Protein AF-A0A7S3W527-F1 (afdb_monomer_lite)

Structure (mmCIF, N/CA/C/O backbone):
data_AF-A0A7S3W527-F1
#
_entry.id   AF-A0A7S3W527-F1
#
loop_
_atom_site.group_PDB
_atom_site.id
_atom_site.type_symbol
_atom_site.label_atom_id
_atom_site.label_alt_id
_atom_site.label_comp_id
_atom_site.label_asym_id
_atom_site.label_entity_id
_atom_site.label_seq_id
_atom_site.pdbx_PDB_ins_code
_atom_site.Cartn_x
_atom_site.Cartn_y
_atom_site.Cartn_z
_atom_site.occupancy
_atom_site.B_iso_or_equiv
_atom_site.auth_seq_id
_atom_site.auth_comp_id
_atom_site.auth_asym_id
_atom_site.auth_atom_id
_atom_site.pdbx_PDB_model_num
ATOM 1 N N . ALA A 1 1 ? -11.869 -3.072 -4.789 1.00 83.44 1 ALA A N 1
ATOM 2 C CA . ALA A 1 1 ? -11.586 -4.024 -5.888 1.00 83.44 1 ALA A CA 1
ATOM 3 C C . ALA A 1 1 ? -12.491 -3.807 -7.104 1.00 83.44 1 ALA A C 1
ATOM 5 O O . ALA A 1 1 ? -11.987 -3.302 -8.095 1.00 83.44 1 ALA A O 1
ATOM 6 N N . ALA A 1 2 ? -13.798 -4.117 -7.040 1.00 87.94 2 ALA A N 1
ATOM 7 C CA . ALA A 1 2 ? -14.704 -3.976 -8.195 1.00 87.94 2 ALA A CA 1
ATOM 8 C C . ALA A 1 2 ? -14.716 -2.555 -8.786 1.00 87.94 2 ALA A C 1
ATOM 10 O O . ALA A 1 2 ? -14.456 -2.394 -9.969 1.00 87.94 2 ALA A O 1
ATOM 11 N N . LEU A 1 3 ? -14.876 -1.532 -7.936 1.00 89.94 3 LEU A N 1
ATOM 12 C CA . LEU A 1 3 ? -14.836 -0.121 -8.342 1.00 89.94 3 LEU A CA 1
ATOM 13 C C . LEU A 1 3 ? -13.604 0.235 -9.197 1.00 89.94 3 LEU A C 1
ATOM 15 O O . LEU A 1 3 ? -13.744 0.852 -10.247 1.00 89.94 3 LEU A O 1
ATOM 19 N N . VAL A 1 4 ? -12.410 -0.179 -8.757 1.00 87.81 4 VAL A N 1
ATOM 20 C CA . VAL A 1 4 ? -11.146 0.082 -9.463 1.00 87.81 4 VAL A CA 1
ATOM 21 C C . VAL A 1 4 ? -11.112 -0.677 -10.789 1.00 87.81 4 VAL A C 1
ATOM 23 O O . VAL A 1 4 ? -10.881 -0.090 -11.841 1.00 87.81 4 VAL A O 1
ATOM 26 N N . ARG A 1 5 ? -11.397 -1.981 -10.767 1.00 89.38 5 ARG A N 1
ATOM 27 C CA . ARG A 1 5 ? -11.356 -2.825 -11.968 1.00 89.38 5 ARG A CA 1
ATOM 28 C C . ARG A 1 5 ? -12.317 -2.339 -13.055 1.00 89.38 5 ARG A C 1
ATOM 30 O O . ARG A 1 5 ? -11.940 -2.292 -14.222 1.00 89.38 5 ARG A O 1
ATOM 37 N N . ASP A 1 6 ? -13.534 -1.971 -12.673 1.00 88.44 6 ASP A N 1
ATOM 38 C CA . ASP A 1 6 ? -14.611 -1.652 -13.610 1.00 88.44 6 ASP A CA 1
ATOM 39 C C . ASP A 1 6 ? -14.448 -0.252 -14.236 1.00 88.44 6 ASP A C 1
ATOM 41 O O . ASP A 1 6 ? -15.125 0.078 -15.209 1.00 88.44 6 ASP A O 1
ATOM 45 N N . ARG A 1 7 ? -13.538 0.576 -13.702 1.00 86.44 7 ARG A N 1
ATOM 46 C CA . ARG A 1 7 ? -13.303 1.960 -14.147 1.00 86.44 7 ARG A CA 1
ATOM 47 C C . ARG A 1 7 ? -11.878 2.227 -14.629 1.00 86.44 7 ARG A C 1
ATOM 49 O O . ARG A 1 7 ? -11.477 3.385 -14.722 1.00 86.44 7 ARG A O 1
ATOM 56 N N 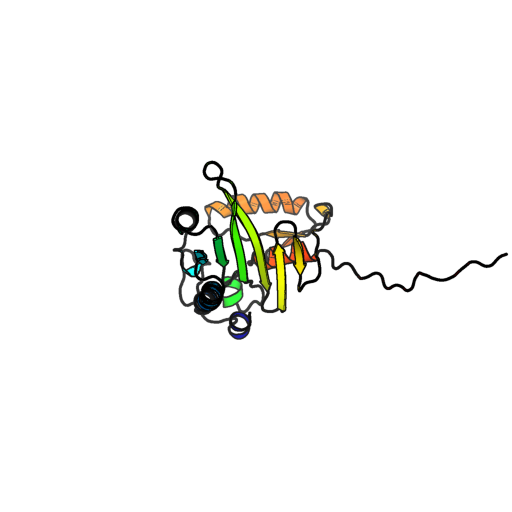. VAL A 1 8 ? -11.119 1.181 -14.945 1.00 83.25 8 VAL A N 1
ATOM 57 C CA . VAL A 1 8 ? -9.762 1.312 -15.491 1.00 83.25 8 VAL A CA 1
ATOM 58 C C . VAL A 1 8 ? -9.735 2.218 -16.726 1.00 83.25 8 VAL A C 1
ATOM 60 O O . VAL A 1 8 ? -10.638 2.167 -17.560 1.00 83.25 8 VAL A O 1
ATOM 63 N N . GLY A 1 9 ? -8.718 3.074 -16.835 1.00 73.94 9 GLY A N 1
ATOM 64 C CA . GLY A 1 9 ? -8.637 4.068 -17.906 1.00 73.94 9 GLY A CA 1
ATOM 65 C C . GLY A 1 9 ? -9.570 5.269 -17.730 1.00 73.94 9 GLY A C 1
ATOM 66 O O . GLY A 1 9 ? -9.697 6.073 -18.655 1.00 73.94 9 GLY A O 1
ATOM 67 N N . ALA A 1 10 ? -10.231 5.423 -16.573 1.00 77.69 10 ALA A N 1
ATOM 68 C CA . ALA A 1 10 ? -10.973 6.643 -16.279 1.00 77.69 10 ALA A CA 1
ATOM 69 C C . ALA A 1 10 ? -10.051 7.872 -16.347 1.00 77.69 10 ALA A C 1
ATOM 71 O O . ALA A 1 10 ? -8.877 7.834 -15.972 1.00 77.69 10 ALA A O 1
ATOM 72 N N . GLY A 1 11 ? -10.606 8.970 -16.862 1.00 70.62 11 GLY A N 1
ATOM 73 C CA . GLY A 1 11 ? -9.858 10.194 -17.114 1.00 70.62 11 GLY A CA 1
ATOM 74 C C . GLY A 1 11 ? -9.295 10.840 -15.847 1.00 70.62 11 GLY A C 1
ATOM 75 O O . GLY A 1 11 ? -9.836 10.705 -14.748 1.00 70.62 11 GLY A O 1
ATOM 76 N N . VAL A 1 12 ? -8.219 11.601 -16.040 1.00 72.50 12 VAL A N 1
ATOM 77 C CA . VAL A 1 12 ? -7.592 12.422 -15.000 1.00 72.50 12 VAL A CA 1
ATOM 78 C C . VAL A 1 12 ? -8.539 13.555 -14.615 1.00 72.50 12 VAL A C 1
ATOM 80 O O . VAL A 1 12 ? -8.961 14.329 -15.473 1.00 72.50 12 VAL A O 1
ATOM 83 N N . LEU A 1 13 ? -8.839 13.682 -13.323 1.00 67.00 13 LEU A N 1
ATOM 84 C CA . LEU A 1 13 ? -9.565 14.832 -12.786 1.00 67.00 13 LEU A CA 1
ATOM 85 C C . LEU A 1 13 ? -8.627 15.992 -12.459 1.00 67.00 13 LEU A C 1
ATOM 87 O O . LEU A 1 13 ? -8.971 17.152 -12.685 1.00 67.00 13 LEU A O 1
ATOM 91 N N . LYS A 1 14 ? -7.455 15.694 -11.888 1.00 63.84 14 LYS A N 1
ATOM 92 C CA . LYS A 1 14 ? -6.510 16.709 -11.419 1.00 63.84 14 LYS A CA 1
ATOM 93 C C . LYS A 1 14 ? -5.077 16.179 -11.426 1.00 63.84 14 LYS A C 1
ATOM 95 O O . LYS A 1 14 ? -4.845 14.977 -11.387 1.00 63.84 14 LYS A O 1
ATOM 100 N N . THR A 1 15 ? -4.117 17.094 -11.450 1.00 60.19 15 THR A N 1
ATOM 101 C CA . THR A 1 15 ? -2.704 16.814 -11.173 1.00 60.19 15 THR A CA 1
ATOM 102 C C . THR A 1 15 ? -2.368 17.405 -9.802 1.00 60.19 15 THR A C 1
ATOM 104 O O . THR A 1 15 ? -2.680 18.573 -9.556 1.00 60.19 15 THR A O 1
ATOM 107 N N . LYS A 1 16 ? -1.809 16.606 -8.891 1.00 58.97 16 LYS A N 1
ATOM 108 C CA . LYS A 1 16 ? -1.618 16.958 -7.474 1.00 58.97 16 LYS A CA 1
ATOM 109 C C . LYS A 1 16 ? -0.355 17.821 -7.250 1.00 58.97 16 LYS A C 1
ATOM 111 O O . LYS A 1 16 ? -0.513 18.972 -6.843 1.00 58.97 16 LYS A O 1
ATOM 116 N N . ALA A 1 17 ? 0.861 17.349 -7.579 1.00 56.44 17 ALA A N 1
ATOM 117 C CA . ALA A 1 17 ? 2.112 18.135 -7.434 1.00 56.44 17 ALA A CA 1
ATOM 118 C C . ALA A 1 17 ? 3.126 18.084 -8.599 1.00 56.44 17 ALA A C 1
ATOM 120 O O . ALA A 1 17 ? 3.863 19.049 -8.812 1.00 56.44 17 ALA A O 1
ATOM 121 N N . THR A 1 18 ? 3.205 16.991 -9.359 1.00 53.59 18 THR A N 1
ATOM 122 C CA . THR A 1 18 ? 4.136 16.846 -10.500 1.00 53.59 18 THR A CA 1
ATOM 123 C C . THR A 1 18 ? 3.399 16.297 -11.719 1.00 53.59 18 THR A C 1
ATOM 125 O O . THR A 1 18 ? 2.293 15.789 -11.586 1.00 53.59 18 THR A O 1
ATOM 128 N N . ARG A 1 19 ? 3.997 16.343 -12.921 1.00 51.59 19 ARG A N 1
ATOM 129 C CA . ARG A 1 19 ? 3.369 15.786 -14.140 1.00 51.59 19 ARG A CA 1
ATOM 130 C C . ARG A 1 19 ? 2.941 14.310 -14.020 1.00 51.59 19 ARG A C 1
ATOM 132 O O . ARG A 1 19 ? 2.078 13.907 -14.789 1.00 51.59 19 ARG A O 1
ATOM 139 N N . GLY A 1 20 ? 3.545 13.527 -13.119 1.00 53.59 20 GLY A N 1
ATOM 140 C CA . GLY A 1 20 ? 3.212 12.111 -12.896 1.00 53.59 20 GLY A CA 1
ATOM 141 C C . GLY A 1 20 ? 2.231 11.853 -11.747 1.00 53.59 20 GLY A C 1
ATOM 142 O O . GLY A 1 20 ? 1.816 10.717 -11.553 1.00 53.59 20 GLY A O 1
ATOM 143 N N . ASP A 1 21 ? 1.863 12.890 -10.997 1.00 62.62 21 ASP A N 1
ATOM 144 C CA . ASP A 1 21 ? 0.997 12.801 -9.822 1.00 62.62 21 ASP A CA 1
ATOM 145 C C . ASP A 1 21 ? -0.454 13.056 -10.250 1.00 62.62 21 ASP A C 1
ATOM 147 O O . ASP A 1 21 ? -0.972 14.179 -10.192 1.00 62.62 21 ASP A O 1
ATOM 151 N N . LEU A 1 22 ? -1.039 12.024 -10.856 1.00 65.69 22 LEU A N 1
ATOM 152 C CA . LEU A 1 22 ? -2.387 12.039 -11.411 1.00 65.69 22 LEU A CA 1
ATOM 153 C C . LEU A 1 22 ? -3.390 11.676 -10.325 1.00 65.69 22 LEU A C 1
ATOM 155 O O . LEU A 1 22 ? -3.133 10.799 -9.516 1.00 65.69 22 LEU A O 1
ATOM 159 N N . LEU A 1 23 ? -4.549 12.321 -10.363 1.00 71.75 23 LEU A N 1
ATOM 160 C CA . LEU A 1 23 ? -5.691 11.992 -9.527 1.00 71.75 23 LEU A CA 1
ATOM 161 C C . LEU A 1 23 ? -6.904 11.742 -10.417 1.00 71.75 23 LEU A C 1
ATOM 163 O O . LEU A 1 23 ? -7.227 12.569 -11.282 1.00 71.75 23 LEU A O 1
ATOM 167 N N . THR A 1 24 ? -7.601 10.635 -10.195 1.00 78.12 24 THR A N 1
ATOM 168 C CA . THR A 1 24 ? -8.876 10.327 -10.845 1.00 78.12 24 THR A CA 1
ATOM 169 C C . THR A 1 24 ? -10.032 10.422 -9.848 1.00 78.12 24 THR A C 1
ATOM 171 O O . THR A 1 24 ? -9.842 10.559 -8.644 1.00 78.12 24 THR A O 1
ATOM 174 N N . ALA A 1 25 ? -11.269 10.357 -10.351 1.00 84.06 25 ALA A N 1
ATOM 175 C CA . ALA A 1 25 ? -12.451 10.234 -9.487 1.00 84.06 25 ALA A CA 1
ATOM 176 C C . ALA A 1 25 ? -12.398 8.954 -8.640 1.00 84.06 25 ALA A C 1
ATOM 178 O O . ALA A 1 25 ? -12.959 8.895 -7.551 1.00 84.06 25 ALA A O 1
ATOM 179 N N . VAL A 1 26 ? -11.727 7.928 -9.170 1.00 88.38 26 VAL A N 1
ATOM 180 C CA . VAL A 1 26 ? -11.719 6.581 -8.615 1.00 88.38 26 VAL A CA 1
ATOM 181 C C . VAL A 1 26 ? -10.891 6.517 -7.339 1.00 88.38 26 VAL A C 1
ATOM 183 O O . VAL A 1 26 ? -11.307 5.811 -6.430 1.00 88.38 26 VAL A O 1
ATOM 186 N N . ASP A 1 27 ? -9.798 7.277 -7.226 1.00 89.50 27 ASP A N 1
ATOM 187 C CA . ASP A 1 27 ? -8.992 7.344 -6.001 1.00 89.50 27 ASP A CA 1
ATOM 188 C C . ASP A 1 27 ? -9.852 7.850 -4.822 1.00 89.50 27 ASP A C 1
ATOM 190 O O . ASP A 1 27 ? -9.939 7.204 -3.775 1.00 89.50 27 ASP A O 1
ATOM 194 N N . GLY A 1 28 ? -10.581 8.956 -5.029 1.00 90.50 28 GLY A N 1
ATOM 195 C CA . GLY A 1 28 ? -11.474 9.539 -4.022 1.00 90.50 28 GLY A CA 1
ATOM 196 C C . GLY A 1 28 ? -12.646 8.623 -3.660 1.00 90.50 28 GLY A C 1
ATOM 197 O O . GLY A 1 28 ? -12.873 8.346 -2.484 1.00 90.50 28 GLY A O 1
ATOM 198 N N . GLU A 1 29 ? -13.352 8.086 -4.660 1.00 92.75 29 GLU A N 1
ATOM 199 C CA . GLU A 1 29 ? -14.468 7.155 -4.436 1.00 92.75 29 GLU A CA 1
ATOM 200 C C . GLU A 1 29 ? -14.009 5.869 -3.723 1.00 92.75 29 GLU A C 1
ATOM 202 O O . GLU A 1 29 ? -14.705 5.347 -2.848 1.00 92.75 29 GLU A O 1
ATOM 207 N N . ALA A 1 30 ? -12.827 5.346 -4.064 1.00 94.25 30 ALA A N 1
ATOM 208 C CA . ALA A 1 30 ? -12.261 4.178 -3.401 1.00 94.25 30 ALA A CA 1
ATOM 209 C C . ALA A 1 30 ? -11.918 4.480 -1.937 1.00 94.25 30 ALA A C 1
ATOM 211 O O . ALA A 1 30 ? -12.242 3.665 -1.068 1.00 94.25 30 ALA A O 1
ATOM 212 N N . GLN A 1 31 ? -11.345 5.651 -1.643 1.00 96.44 31 GLN A N 1
ATOM 213 C CA . GLN A 1 31 ? -11.097 6.068 -0.267 1.00 96.44 31 GLN A CA 1
ATOM 214 C C . GLN A 1 31 ? -12.394 6.183 0.535 1.00 96.44 31 GLN A C 1
ATOM 216 O O . GLN A 1 31 ? -12.461 5.648 1.638 1.00 96.44 31 GLN A O 1
ATOM 221 N N . GLU A 1 32 ? -13.429 6.824 -0.014 1.00 95.94 32 GLU A N 1
ATOM 222 C CA . GLU A 1 32 ? -14.728 6.979 0.653 1.00 95.94 32 GLU A CA 1
ATOM 223 C C . GLU A 1 32 ? -15.347 5.624 1.016 1.00 95.94 32 GLU A C 1
ATOM 225 O O . GLU A 1 32 ? -15.827 5.436 2.135 1.00 95.94 32 GLU A O 1
ATOM 230 N N . VAL A 1 33 ? -15.291 4.648 0.102 1.00 96.50 33 VAL A N 1
ATOM 231 C CA . VAL A 1 33 ? -15.786 3.285 0.350 1.00 96.50 33 VAL A CA 1
ATOM 232 C C . VAL A 1 33 ? -15.007 2.605 1.480 1.00 96.50 33 VAL A C 1
ATOM 234 O O . VAL A 1 33 ? -15.614 1.985 2.359 1.00 96.50 33 VAL A O 1
ATOM 237 N N . ILE A 1 34 ? -13.675 2.710 1.474 1.00 97.06 34 ILE A N 1
ATOM 238 C CA . ILE A 1 34 ? -12.822 2.102 2.504 1.00 97.06 34 ILE A CA 1
ATOM 239 C C . ILE A 1 34 ? -13.062 2.782 3.857 1.00 97.06 34 ILE A C 1
ATOM 241 O O . ILE A 1 34 ? -13.276 2.102 4.862 1.00 97.06 34 ILE A 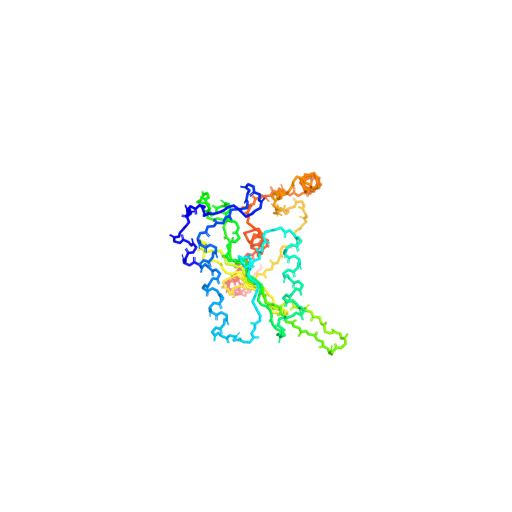O 1
ATOM 245 N N . GLU A 1 35 ? -13.080 4.112 3.890 1.00 97.31 35 GLU A N 1
ATOM 246 C CA . GLU A 1 35 ? -13.299 4.897 5.100 1.00 97.31 35 GLU A CA 1
ATOM 247 C C . GLU A 1 35 ? -14.683 4.623 5.702 1.00 97.31 35 GLU A C 1
ATOM 249 O O . GLU A 1 35 ? -14.793 4.402 6.910 1.00 97.31 35 GLU A O 1
ATOM 254 N N . ALA A 1 36 ? -15.735 4.553 4.881 1.00 97.69 36 ALA A N 1
ATOM 255 C CA . ALA A 1 36 ? -17.079 4.211 5.338 1.00 97.69 36 ALA A CA 1
ATOM 256 C C . ALA A 1 36 ? -17.128 2.816 5.982 1.00 97.69 36 ALA A C 1
ATOM 258 O O . ALA A 1 36 ? -17.721 2.650 7.052 1.00 97.69 36 ALA A O 1
ATOM 259 N N . ALA A 1 37 ? -16.468 1.822 5.379 1.00 97.81 37 ALA A N 1
ATOM 260 C CA . ALA A 1 37 ? -16.384 0.474 5.936 1.00 97.81 37 ALA A CA 1
ATOM 261 C C . ALA A 1 37 ? -15.623 0.448 7.273 1.00 97.81 37 ALA A C 1
ATOM 263 O O . ALA A 1 37 ? -16.085 -0.170 8.237 1.00 97.81 37 ALA A O 1
ATOM 264 N N . VAL A 1 38 ? -14.494 1.162 7.361 1.00 97.50 38 VAL A N 1
ATOM 265 C CA . VAL A 1 38 ? -13.716 1.290 8.601 1.00 97.50 38 VAL A CA 1
ATOM 266 C C . VAL A 1 38 ? -14.542 1.966 9.688 1.00 97.50 38 VAL A C 1
ATOM 268 O O . VAL A 1 38 ? -14.609 1.446 10.795 1.00 97.50 38 VAL A O 1
ATOM 271 N N . ARG A 1 39 ? -15.212 3.084 9.395 1.00 97.12 39 ARG A N 1
ATOM 272 C CA . ARG A 1 39 ? -16.019 3.817 10.383 1.00 97.12 39 ARG A CA 1
ATOM 273 C C . ARG A 1 39 ? -17.239 3.029 10.850 1.00 97.12 39 ARG A C 1
ATOM 275 O O . ARG A 1 39 ? -17.616 3.156 12.010 1.00 97.12 39 ARG A O 1
ATOM 282 N N . ALA A 1 40 ? -17.833 2.207 9.987 1.00 98.12 40 ALA A N 1
ATOM 283 C CA . ALA A 1 40 ? -18.940 1.332 10.362 1.00 98.12 40 ALA A CA 1
ATOM 284 C C . ALA A 1 40 ? -18.503 0.222 11.334 1.00 98.12 40 ALA A C 1
ATOM 286 O O . ALA A 1 40 ? -19.212 -0.065 12.297 1.00 98.12 40 ALA A O 1
ATOM 287 N N . ALA A 1 41 ? -17.339 -0.391 11.101 1.00 98.00 41 ALA A N 1
ATOM 288 C CA . ALA A 1 41 ? -16.827 -1.481 11.936 1.00 98.00 41 ALA A CA 1
ATOM 289 C C . ALA A 1 41 ? -16.068 -0.990 13.183 1.00 98.00 41 ALA A C 1
ATOM 291 O O . ALA A 1 41 ? -16.132 -1.612 14.242 1.00 98.00 41 ALA A O 1
ATOM 292 N N . PHE A 1 42 ? -15.364 0.136 13.064 1.00 97.38 42 PHE A N 1
ATOM 293 C CA . PHE A 1 42 ? -14.462 0.694 14.069 1.00 97.38 42 PHE A CA 1
ATOM 294 C C . PHE A 1 42 ? -14.654 2.217 14.223 1.00 97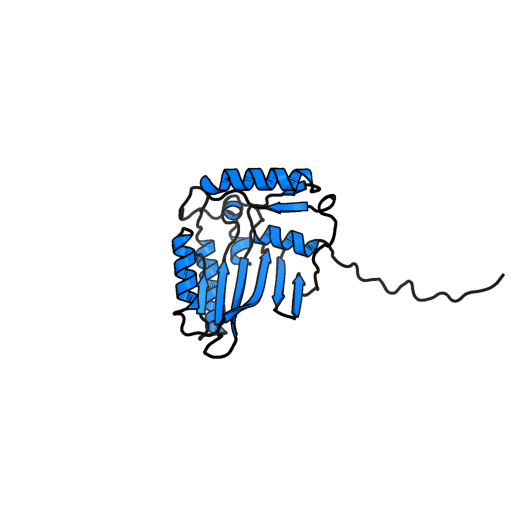.38 42 PHE A C 1
ATOM 296 O O . PHE A 1 42 ? -13.753 2.993 13.892 1.00 97.38 42 PHE A O 1
ATOM 303 N N . PRO A 1 43 ? -15.793 2.679 14.775 1.00 95.88 43 PRO A N 1
ATOM 304 C CA . PRO A 1 43 ? -16.137 4.107 14.823 1.00 95.88 43 PRO A CA 1
ATOM 305 C C . PRO A 1 43 ? -15.119 5.003 15.547 1.00 95.88 43 PRO A C 1
ATOM 307 O O . PRO A 1 43 ? -15.061 6.201 15.286 1.00 95.88 43 PRO A O 1
ATOM 310 N N . ALA A 1 44 ? -14.334 4.433 16.467 1.00 94.56 44 ALA A N 1
ATOM 311 C CA . ALA A 1 44 ? -13.347 5.146 17.281 1.00 94.56 44 ALA A CA 1
ATOM 312 C C . ALA A 1 44 ? -11.907 5.079 16.731 1.00 94.56 44 ALA A C 1
ATOM 314 O O . ALA A 1 44 ? -10.987 5.603 17.361 1.00 94.56 44 ALA A O 1
ATOM 315 N N . HIS A 1 45 ? -11.670 4.393 15.609 1.00 96.25 45 HIS A N 1
ATOM 316 C CA . HIS A 1 45 ? -10.332 4.311 15.020 1.00 96.25 45 HIS A CA 1
ATOM 317 C C . HIS A 1 45 ? -10.045 5.556 14.174 1.00 96.25 45 HIS A C 1
ATOM 319 O O . HIS A 1 45 ? -10.937 6.106 13.526 1.00 96.25 45 HIS A O 1
ATOM 325 N N . ALA A 1 46 ? -8.788 5.992 14.167 1.00 96.19 46 ALA A N 1
ATOM 326 C CA . ALA A 1 46 ? -8.332 7.055 13.286 1.00 96.19 46 ALA A CA 1
ATOM 327 C C . ALA A 1 46 ? -8.133 6.537 11.854 1.00 96.19 46 ALA A C 1
ATOM 329 O O . ALA A 1 46 ? -7.819 5.363 11.647 1.00 96.19 46 ALA A O 1
ATOM 330 N N . PHE A 1 47 ? -8.277 7.427 10.873 1.00 96.00 47 PHE A N 1
ATOM 331 C CA . PHE A 1 47 ? -8.126 7.123 9.452 1.00 96.00 47 PHE A CA 1
ATOM 332 C C . PHE A 1 47 ? -7.268 8.196 8.778 1.00 96.00 47 PHE A C 1
ATOM 334 O O . PHE A 1 47 ? -7.524 9.388 8.945 1.00 96.00 47 PHE A O 1
ATOM 341 N N . LEU A 1 48 ? -6.259 7.765 8.028 1.00 96.38 48 LEU A N 1
ATOM 342 C CA . LEU A 1 48 ? -5.378 8.596 7.219 1.00 96.38 48 LEU A CA 1
ATOM 343 C C . LEU A 1 48 ? -5.337 8.007 5.809 1.00 96.38 48 LEU A C 1
ATOM 345 O O . LEU A 1 48 ? -4.658 7.013 5.567 1.00 96.38 48 LEU A O 1
ATOM 349 N N . GLY A 1 49 ? -6.087 8.611 4.895 1.00 95.06 49 GLY A N 1
ATOM 350 C CA . GLY A 1 49 ? -6.068 8.250 3.482 1.00 95.06 49 GLY A CA 1
ATOM 351 C C . GLY A 1 49 ? -5.221 9.223 2.667 1.00 95.06 49 GLY A C 1
ATOM 352 O O . GLY A 1 49 ? -5.173 10.411 2.998 1.00 95.06 49 GLY A O 1
ATOM 353 N N . GLU A 1 50 ? -4.566 8.731 1.616 1.00 92.12 50 GLU A N 1
ATOM 354 C CA . GLU A 1 50 ? -3.739 9.544 0.718 1.00 92.12 50 GLU A CA 1
ATOM 355 C C . GLU A 1 50 ? -4.493 10.754 0.145 1.00 92.12 50 GLU A C 1
ATOM 357 O O . GLU A 1 50 ? -3.961 11.864 0.133 1.00 92.12 50 GLU A O 1
ATOM 362 N N . GLU A 1 51 ? -5.752 10.581 -0.264 1.00 89.94 51 GLU A N 1
ATOM 363 C CA . GLU A 1 51 ? -6.540 11.636 -0.919 1.00 89.94 51 GLU A CA 1
ATOM 364 C C . GLU A 1 51 ? -6.962 12.761 0.024 1.00 89.94 51 GLU A C 1
ATOM 366 O O . GLU A 1 51 ? -7.340 13.850 -0.413 1.00 89.94 51 GLU A O 1
ATOM 371 N N . SER A 1 52 ? -6.854 12.524 1.331 1.00 88.88 52 SER A N 1
ATOM 372 C CA . SER A 1 52 ? -7.092 13.536 2.361 1.00 88.88 52 SER A CA 1
ATOM 373 C C . SER A 1 52 ? -5.848 14.373 2.671 1.00 88.88 52 SER A C 1
ATOM 375 O O . SER A 1 52 ? -5.920 15.300 3.481 1.00 88.88 52 SER A O 1
ATOM 377 N N . VAL A 1 53 ? -4.703 14.057 2.061 1.00 89.25 53 VAL A N 1
ATOM 378 C CA . VAL A 1 53 ? -3.417 14.692 2.342 1.00 89.25 53 VAL A CA 1
ATOM 379 C C . VAL A 1 53 ? -2.984 15.551 1.151 1.00 89.25 53 VAL A C 1
ATOM 381 O O . VAL A 1 53 ? -2.951 15.074 0.017 1.00 89.25 53 VAL A O 1
ATOM 384 N N . PRO A 1 54 ? -2.624 16.832 1.365 1.00 85.44 54 PRO A N 1
ATOM 385 C CA . PRO A 1 54 ? -2.048 17.643 0.303 1.00 85.44 54 PRO A CA 1
ATOM 386 C C . PRO A 1 54 ? -0.766 17.013 -0.242 1.00 85.44 54 PRO A C 1
ATOM 388 O O . PRO A 1 54 ? 0.020 16.420 0.493 1.00 85.44 54 PRO A O 1
ATOM 391 N N . ALA A 1 55 ? -0.525 17.196 -1.532 1.00 80.06 55 ALA A N 1
ATOM 392 C CA . ALA A 1 55 ? 0.628 16.607 -2.185 1.00 80.06 55 ALA A CA 1
ATOM 393 C C . ALA A 1 55 ? 1.961 17.189 -1.677 1.00 80.06 55 ALA A C 1
ATOM 395 O O . ALA A 1 55 ? 2.087 18.392 -1.434 1.00 80.06 55 ALA A O 1
ATOM 396 N N . GLY A 1 56 ? 2.977 16.327 -1.580 1.00 80.25 56 GLY A N 1
ATOM 397 C CA . GLY A 1 56 ? 4.350 16.692 -1.229 1.00 80.25 56 GLY A CA 1
ATOM 398 C C . GLY A 1 56 ? 4.830 16.105 0.100 1.00 80.25 56 GLY A C 1
ATOM 399 O O . GLY A 1 56 ? 4.088 16.011 1.071 1.00 80.25 56 GLY A O 1
ATOM 400 N N . ALA A 1 57 ? 6.120 15.758 0.156 1.00 82.31 57 ALA A N 1
ATOM 401 C CA . ALA A 1 57 ? 6.714 15.014 1.271 1.00 82.31 57 ALA A CA 1
ATOM 402 C C . ALA A 1 57 ? 6.519 15.682 2.645 1.00 82.31 57 ALA A C 1
ATOM 404 O O . ALA A 1 57 ? 6.256 14.994 3.628 1.00 82.31 57 ALA A O 1
ATOM 405 N N . THR A 1 58 ? 6.614 17.014 2.718 1.00 88.00 58 THR A N 1
ATOM 406 C CA . THR A 1 58 ? 6.375 17.758 3.964 1.00 88.00 58 THR A CA 1
ATOM 407 C C . THR A 1 58 ? 4.926 17.628 4.424 1.00 88.00 58 THR A C 1
ATOM 409 O O . THR A 1 58 ? 4.687 17.349 5.592 1.00 88.00 58 THR A O 1
ATOM 412 N N . ALA A 1 59 ? 3.962 17.762 3.508 1.00 89.12 59 ALA A N 1
ATOM 413 C CA . ALA A 1 59 ? 2.545 17.636 3.830 1.00 89.12 59 ALA A CA 1
ATOM 414 C C . ALA A 1 59 ? 2.193 16.209 4.276 1.00 89.12 59 ALA A C 1
ATOM 416 O O . ALA A 1 59 ? 1.489 16.042 5.269 1.00 89.12 59 ALA A O 1
ATOM 417 N N . SER A 1 60 ? 2.752 15.186 3.620 1.00 87.44 60 SER A N 1
ATOM 418 C CA . SER A 1 60 ? 2.609 13.790 4.047 1.00 87.44 60 SER A CA 1
ATOM 419 C C . SER A 1 60 ? 3.195 13.542 5.438 1.00 87.44 60 SER A C 1
ATOM 421 O O . SER A 1 60 ? 2.553 12.902 6.270 1.00 87.44 60 SER A O 1
ATOM 423 N N . ALA A 1 61 ? 4.385 14.080 5.724 1.00 89.62 61 ALA A N 1
ATOM 424 C CA . ALA A 1 61 ? 5.013 13.954 7.037 1.00 89.62 61 ALA A CA 1
ATOM 425 C C . ALA A 1 61 ? 4.204 14.666 8.134 1.00 89.62 61 ALA A C 1
ATOM 427 O O . ALA A 1 61 ? 4.008 14.111 9.216 1.00 89.62 61 ALA A O 1
ATOM 428 N N . ASP A 1 62 ? 3.696 15.867 7.851 1.00 92.06 62 ASP A N 1
ATOM 429 C CA . ASP A 1 62 ? 2.865 16.628 8.782 1.00 92.06 62 ASP A CA 1
ATOM 430 C C . ASP A 1 62 ? 1.520 15.943 9.043 1.00 92.06 62 ASP A C 1
ATOM 432 O O . ASP A 1 62 ? 1.097 15.858 10.199 1.00 92.06 62 ASP A O 1
ATOM 436 N N . ALA A 1 63 ? 0.874 15.410 8.002 1.00 92.44 63 ALA A N 1
ATOM 437 C CA . ALA A 1 63 ? -0.374 14.663 8.125 1.00 92.44 63 ALA A CA 1
ATOM 438 C C . ALA A 1 63 ? -0.186 13.387 8.952 1.00 92.44 63 ALA A C 1
ATOM 440 O O . ALA A 1 63 ? -0.978 13.127 9.859 1.00 92.44 63 ALA A O 1
ATOM 441 N N . LEU A 1 64 ? 0.895 12.637 8.708 1.00 90.81 64 LEU A N 1
ATOM 442 C CA . LEU A 1 64 ? 1.230 11.463 9.507 1.00 90.81 64 LEU A CA 1
ATOM 443 C C . LEU A 1 64 ? 1.496 11.845 10.966 1.00 90.81 64 LEU A C 1
ATOM 445 O O . LEU A 1 64 ? 0.912 11.243 11.861 1.00 90.81 64 LEU A O 1
ATOM 449 N N . ARG A 1 65 ? 2.312 12.873 11.234 1.00 90.50 65 ARG A N 1
ATOM 450 C CA . ARG A 1 65 ? 2.562 13.343 12.607 1.00 90.50 65 ARG A CA 1
ATOM 451 C C . ARG A 1 65 ? 1.261 13.733 13.308 1.00 90.50 65 ARG A C 1
ATOM 453 O O . ARG A 1 65 ? 1.016 13.299 14.427 1.00 90.50 65 ARG A O 1
ATOM 460 N N . CYS A 1 66 ? 0.400 14.495 12.636 1.00 90.19 66 CYS A N 1
ATOM 461 C CA . CYS A 1 66 ? -0.907 14.873 13.167 1.00 90.19 66 CYS A CA 1
ATOM 462 C C . CYS A 1 66 ? -1.768 13.637 13.483 1.00 90.19 66 CYS A C 1
ATOM 464 O O . CYS A 1 66 ? -2.334 13.538 14.570 1.00 90.19 66 CYS A O 1
ATOM 466 N N . ALA A 1 67 ? -1.808 12.653 12.581 1.00 90.44 67 ALA A N 1
ATOM 467 C CA . ALA A 1 67 ? -2.542 11.409 12.787 1.00 90.44 67 ALA A CA 1
ATOM 468 C C . ALA A 1 67 ? -1.972 10.551 13.931 1.00 90.44 67 ALA A C 1
ATOM 470 O O . ALA A 1 67 ? -2.724 9.838 14.587 1.00 90.44 67 ALA A O 1
ATOM 471 N N . LEU A 1 68 ? -0.670 10.614 14.205 1.00 88.94 68 LEU A N 1
ATOM 472 C CA . LEU A 1 68 ? -0.044 9.861 15.295 1.00 88.94 68 LEU A CA 1
ATOM 473 C C . LEU A 1 68 ? -0.180 10.567 16.655 1.00 88.94 68 LEU A C 1
ATOM 475 O O . LEU A 1 68 ? -0.352 9.895 17.677 1.00 88.94 68 LEU A O 1
ATOM 479 N N . ASP A 1 69 ? -0.138 11.899 16.683 1.00 86.12 69 ASP A N 1
ATOM 480 C CA . ASP A 1 69 ? -0.106 12.680 17.925 1.00 86.12 69 ASP A CA 1
ATOM 481 C C . ASP A 1 69 ? -1.495 13.160 18.367 1.00 86.12 69 ASP A C 1
ATOM 483 O O . ASP A 1 69 ? -1.793 13.175 19.562 1.00 86.12 69 ASP A O 1
ATOM 487 N N . ALA A 1 70 ? -2.362 13.525 17.418 1.00 78.94 70 ALA A N 1
ATOM 488 C CA . ALA A 1 70 ? -3.594 14.270 17.680 1.00 78.94 70 ALA A CA 1
ATOM 489 C C . ALA A 1 70 ? -4.889 13.500 17.367 1.00 78.94 70 ALA A C 1
ATOM 491 O O . ALA A 1 70 ? -5.977 14.041 17.556 1.00 78.94 70 ALA A O 1
ATOM 492 N N . CYS A 1 71 ? -4.816 12.242 16.922 1.00 78.31 71 CYS A N 1
ATOM 493 C CA . CYS A 1 71 ? -6.015 11.501 16.513 1.00 78.31 71 CYS A CA 1
ATOM 494 C C . CYS A 1 71 ? -6.915 11.029 17.667 1.00 78.31 71 CYS A C 1
ATOM 496 O O . CYS A 1 71 ? -8.015 10.543 17.416 1.00 78.31 71 CYS A O 1
ATOM 498 N N . GLY A 1 72 ? -6.453 11.127 18.921 1.00 83.06 72 GLY A N 1
ATOM 499 C CA . GLY A 1 72 ? -7.213 10.702 20.104 1.00 83.06 72 GLY A CA 1
ATOM 500 C C . GLY A 1 72 ? -7.526 9.200 20.167 1.00 83.06 72 GLY A C 1
ATOM 501 O O . GLY A 1 72 ? -8.292 8.780 21.030 1.00 83.06 72 GLY A O 1
ATOM 502 N N . SER A 1 73 ? -6.940 8.395 19.275 1.00 91.44 73 SER A N 1
ATOM 503 C CA . SER A 1 73 ? -7.159 6.954 19.159 1.00 91.44 73 SER A CA 1
ATOM 504 C C . SER A 1 73 ? -5.849 6.185 19.327 1.00 91.44 73 SER A C 1
ATOM 506 O O . SER A 1 73 ? -4.772 6.653 18.951 1.00 91.44 73 SER A O 1
ATOM 508 N N . ASP A 1 74 ? -5.944 4.971 19.868 1.00 94.06 74 ASP A N 1
ATOM 509 C CA . ASP A 1 74 ? -4.825 4.024 19.915 1.00 94.06 74 ASP A CA 1
ATOM 510 C C . ASP A 1 74 ? -4.716 3.192 18.625 1.00 94.06 74 ASP A C 1
ATOM 512 O O . ASP A 1 74 ? -3.843 2.332 18.529 1.00 94.06 74 ASP A O 1
ATOM 516 N N . TRP A 1 75 ? -5.583 3.436 17.638 1.00 96.50 75 TRP A N 1
ATOM 517 C CA . TRP A 1 75 ? -5.613 2.728 16.361 1.00 96.50 75 TRP A CA 1
ATOM 518 C C . TRP A 1 75 ? -5.645 3.704 15.192 1.00 96.50 75 TRP A C 1
ATOM 520 O O . TRP A 1 75 ? -6.442 4.641 15.186 1.00 96.50 75 TRP A O 1
ATOM 530 N N . LEU A 1 76 ? -4.817 3.442 14.185 1.00 97.25 76 LEU A N 1
ATOM 531 C CA . LEU A 1 76 ? -4.723 4.239 12.969 1.00 97.25 76 LEU A CA 1
ATOM 532 C C . LEU A 1 76 ? -4.751 3.332 11.740 1.00 97.25 76 LEU A C 1
ATOM 534 O O . LEU A 1 76 ? -3.935 2.420 11.617 1.00 97.25 76 LEU A O 1
ATOM 538 N N . TRP A 1 77 ? -5.670 3.619 10.826 1.00 97.88 77 TRP A N 1
ATOM 539 C CA . TRP A 1 77 ? -5.690 3.069 9.475 1.00 97.88 77 TRP A CA 1
ATOM 540 C C . TRP A 1 77 ? -4.952 4.023 8.541 1.00 97.88 77 TRP A C 1
ATOM 542 O O . TRP A 1 77 ? -5.260 5.212 8.526 1.00 97.88 77 TRP A O 1
ATOM 552 N N . VAL A 1 78 ? -3.994 3.508 7.776 1.00 97.00 78 VAL A N 1
ATOM 553 C CA . VAL A 1 78 ? -3.269 4.241 6.733 1.00 97.00 78 VAL A CA 1
ATOM 554 C C . VAL A 1 78 ? -3.611 3.598 5.398 1.00 97.00 78 VAL A C 1
ATOM 556 O O . VAL A 1 78 ? -3.422 2.391 5.246 1.00 97.00 78 VAL A O 1
ATOM 559 N N . VAL A 1 79 ? -4.163 4.372 4.468 1.00 96.75 79 VAL A N 1
ATOM 560 C CA . VAL A 1 79 ? -4.749 3.846 3.231 1.00 96.75 79 VAL A CA 1
ATOM 561 C C . VAL A 1 79 ? -4.228 4.599 2.016 1.00 96.75 79 VAL A C 1
ATOM 563 O O . VAL A 1 79 ? -4.358 5.819 1.941 1.00 96.75 79 VAL A O 1
ATOM 566 N N . ASP A 1 80 ? -3.712 3.844 1.055 1.00 94.44 80 ASP A N 1
ATOM 567 C CA . ASP A 1 80 ? -3.575 4.258 -0.339 1.00 94.44 80 ASP A CA 1
ATOM 568 C C . ASP A 1 80 ? -4.707 3.562 -1.123 1.00 94.44 80 ASP A C 1
ATOM 570 O O . ASP A 1 80 ? -4.724 2.326 -1.239 1.00 94.44 80 ASP A O 1
ATOM 574 N N . PRO A 1 81 ? -5.734 4.312 -1.562 1.00 93.94 81 PRO A N 1
ATOM 575 C CA . PRO A 1 81 ? -6.913 3.734 -2.189 1.00 93.94 81 PRO A CA 1
ATOM 576 C C . PRO A 1 81 ? -6.663 3.263 -3.630 1.00 93.94 81 PRO A C 1
ATOM 578 O O . PRO A 1 81 ? -7.495 2.507 -4.146 1.00 93.94 81 PRO A O 1
ATOM 581 N N . LEU A 1 82 ? -5.573 3.706 -4.272 1.00 92.44 82 LEU A N 1
ATOM 582 C CA . LEU A 1 82 ? -5.208 3.358 -5.641 1.00 92.44 82 LEU A CA 1
ATOM 583 C C . LEU A 1 82 ? -3.713 3.630 -5.917 1.00 92.44 82 LEU A C 1
ATOM 585 O O . LEU A 1 82 ? -3.353 4.635 -6.526 1.00 92.44 82 LEU A O 1
ATOM 589 N N . ASP A 1 83 ? -2.849 2.666 -5.601 1.00 90.06 83 ASP A N 1
ATOM 590 C CA . ASP A 1 83 ? -1.436 2.735 -5.977 1.00 90.06 83 ASP A CA 1
ATOM 591 C C . ASP A 1 83 ? -1.272 2.432 -7.475 1.00 90.06 83 ASP A C 1
ATOM 593 O O . ASP A 1 83 ? -1.863 1.493 -8.024 1.00 90.06 83 ASP A O 1
ATOM 597 N N . GLY A 1 84 ? -0.429 3.209 -8.153 1.00 88.25 84 GLY A N 1
ATOM 598 C CA . GLY A 1 84 ? -0.209 3.102 -9.592 1.00 88.25 84 GLY A CA 1
ATOM 599 C C . GLY A 1 84 ? -1.207 3.903 -10.432 1.00 88.25 84 GLY A C 1
ATOM 600 O O . GLY A 1 84 ? -1.536 3.488 -11.545 1.00 88.25 84 GLY A O 1
ATOM 601 N N . THR A 1 85 ? -1.664 5.074 -9.974 1.00 86.06 85 THR A N 1
ATOM 602 C CA . THR A 1 85 ? -2.619 5.934 -10.708 1.00 86.06 85 THR A CA 1
ATOM 603 C C . THR A 1 85 ? -2.179 6.251 -12.146 1.00 86.06 85 THR A C 1
ATOM 605 O O . THR A 1 85 ? -3.007 6.336 -13.054 1.00 86.06 85 THR A O 1
ATOM 608 N N . THR A 1 86 ? -0.870 6.343 -12.420 1.00 86.44 86 THR A N 1
ATOM 609 C CA . THR A 1 86 ? -0.364 6.460 -13.804 1.00 86.44 86 THR A CA 1
ATOM 610 C C . THR A 1 86 ? -0.712 5.233 -14.650 1.00 86.44 86 THR A C 1
ATOM 612 O O . THR A 1 86 ? -1.219 5.383 -15.762 1.00 86.44 86 THR A O 1
ATOM 615 N N . ASN A 1 87 ? -0.493 4.023 -14.128 1.00 88.44 87 ASN A N 1
ATOM 616 C CA . ASN A 1 87 ? -0.891 2.786 -14.800 1.00 88.44 87 ASN A CA 1
ATOM 617 C C . ASN A 1 87 ? -2.408 2.747 -14.998 1.00 88.44 87 ASN A C 1
ATOM 619 O O . ASN A 1 87 ? -2.871 2.440 -16.096 1.00 88.44 87 ASN A O 1
ATOM 623 N N . PHE A 1 88 ? -3.170 3.140 -13.976 1.00 88.38 88 PHE A N 1
ATOM 624 C CA . PHE A 1 88 ? -4.626 3.198 -14.030 1.00 88.38 88 PHE A CA 1
ATOM 625 C C . PHE A 1 88 ? -5.139 4.070 -15.184 1.00 88.38 88 PHE A C 1
ATOM 627 O O . PHE A 1 88 ? -5.941 3.613 -16.001 1.00 88.38 88 PHE A O 1
ATOM 634 N N . VAL A 1 89 ? -4.629 5.300 -15.296 1.00 87.06 89 VAL A N 1
ATOM 635 C CA . VAL A 1 89 ? -4.990 6.251 -16.361 1.00 87.06 89 VAL A CA 1
ATOM 636 C C . VAL A 1 89 ? -4.562 5.736 -17.738 1.00 87.06 89 VAL A C 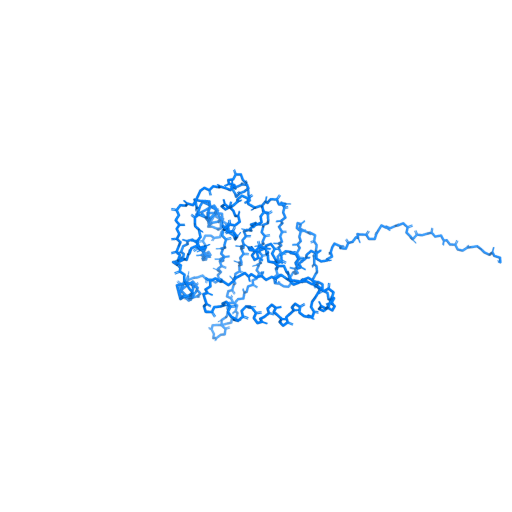1
ATOM 638 O O . VAL A 1 89 ? -5.277 5.925 -18.720 1.00 87.06 89 VAL A O 1
ATOM 641 N N . GLN A 1 90 ? -3.424 5.043 -17.827 1.00 87.25 90 GLN A N 1
ATOM 642 C CA . GLN A 1 90 ? -2.938 4.425 -19.069 1.00 87.25 90 GLN A CA 1
ATOM 643 C C . GLN A 1 90 ? -3.618 3.086 -19.399 1.00 87.25 90 GLN A C 1
ATOM 645 O O . GLN A 1 90 ? -3.211 2.404 -20.338 1.00 87.25 90 GLN A O 1
ATOM 650 N N . SER A 1 91 ? -4.665 2.702 -18.663 1.00 88.56 91 SER A N 1
ATOM 651 C CA . SER A 1 91 ? -5.375 1.429 -18.838 1.00 88.56 91 SER A CA 1
ATOM 652 C C . SER A 1 91 ? -4.499 0.181 -18.638 1.00 88.56 91 SER A C 1
ATOM 654 O O . SER A 1 91 ? -4.784 -0.885 -19.185 1.00 88.56 91 SER A O 1
ATOM 656 N N . LEU A 1 92 ? -3.425 0.297 -17.854 1.00 87.19 92 LEU A N 1
ATOM 657 C CA . LEU A 1 92 ? -2.548 -0.814 -17.502 1.00 87.19 92 LEU A CA 1
ATOM 658 C C . LEU A 1 92 ? -3.055 -1.493 -16.216 1.00 87.19 92 LEU A C 1
ATOM 660 O O . LEU A 1 92 ? -3.198 -0.822 -15.193 1.00 87.19 92 LEU A O 1
ATOM 664 N N . PRO A 1 93 ? -3.279 -2.824 -16.214 1.00 88.88 93 PRO A N 1
ATOM 665 C CA . PRO A 1 93 ? -3.801 -3.563 -15.060 1.00 88.88 93 PRO A CA 1
ATOM 666 C C . PRO A 1 93 ? -2.688 -3.889 -14.046 1.00 88.88 93 PRO A C 1
ATOM 668 O O . PRO A 1 93 ? -2.454 -5.047 -13.694 1.00 88.88 93 PRO A O 1
ATOM 671 N N . LEU A 1 94 ? -1.944 -2.861 -13.641 1.00 89.62 94 LEU A N 1
ATOM 672 C CA . LEU A 1 94 ? -0.834 -2.908 -12.690 1.00 89.62 94 LEU A CA 1
ATOM 673 C C . LEU A 1 94 ? -1.065 -1.828 -11.630 1.00 89.62 94 LEU A C 1
ATOM 675 O O . LEU A 1 94 ? -0.393 -0.799 -11.629 1.00 89.62 94 LEU A O 1
ATOM 679 N N . VAL A 1 95 ? -2.073 -2.053 -10.792 1.00 91.25 95 VAL A N 1
ATOM 680 C CA . VAL A 1 95 ? -2.492 -1.133 -9.729 1.00 91.25 95 VAL A CA 1
ATOM 681 C C . VAL A 1 95 ? -2.786 -1.922 -8.460 1.00 91.25 95 VAL A C 1
ATOM 683 O O . VAL A 1 95 ? -3.074 -3.123 -8.535 1.00 91.25 95 VAL A O 1
ATOM 686 N N . GLY A 1 96 ? -2.750 -1.243 -7.323 1.00 92.62 96 GLY A N 1
ATOM 687 C CA . GLY A 1 96 ? -2.998 -1.832 -6.016 1.00 92.62 96 GLY A CA 1
ATOM 688 C C . GLY A 1 96 ? -3.943 -1.001 -5.160 1.00 92.62 96 GLY A C 1
ATOM 689 O O . GLY A 1 96 ? -4.266 0.136 -5.484 1.00 92.62 96 GLY A O 1
ATOM 690 N N . VAL A 1 97 ? -4.421 -1.606 -4.079 1.00 94.94 97 VAL A N 1
ATOM 691 C CA . VAL A 1 97 ? -4.997 -0.895 -2.934 1.00 94.94 97 VAL A CA 1
ATOM 692 C C . VAL A 1 97 ? -4.202 -1.332 -1.717 1.00 94.94 97 VAL A C 1
ATOM 694 O O . VAL A 1 97 ? -4.145 -2.538 -1.444 1.00 94.94 97 VAL A O 1
ATOM 697 N N . SER A 1 98 ? -3.661 -0.374 -0.969 1.00 96.25 98 SER A N 1
ATOM 698 C CA . SER A 1 98 ? -2.791 -0.629 0.175 1.00 96.25 98 SER A CA 1
ATOM 699 C C . SER A 1 98 ? -3.449 -0.160 1.468 1.00 96.25 98 SER A C 1
ATOM 701 O O . SER A 1 98 ? -3.918 0.972 1.581 1.00 96.25 98 SER A O 1
ATOM 703 N N . ILE A 1 99 ? -3.507 -1.039 2.468 1.00 97.56 99 ILE A N 1
ATOM 704 C CA . ILE A 1 99 ? -4.093 -0.748 3.779 1.00 97.56 99 ILE A CA 1
ATOM 705 C C . ILE A 1 99 ? -3.140 -1.230 4.869 1.00 97.56 99 ILE A C 1
ATOM 707 O O . ILE A 1 99 ? -2.884 -2.426 5.013 1.00 97.56 99 ILE A O 1
ATOM 711 N N . GLY A 1 100 ? -2.659 -0.299 5.686 1.00 97.88 100 GLY A N 1
ATOM 712 C CA . GLY A 1 100 ? -1.926 -0.569 6.917 1.00 97.88 100 GLY A CA 1
ATOM 713 C C . GLY A 1 100 ? -2.769 -0.247 8.146 1.00 97.88 100 GLY A C 1
ATOM 714 O O . GLY A 1 100 ? -3.485 0.752 8.174 1.00 97.88 100 GLY A O 1
ATOM 715 N N . VAL A 1 101 ? -2.658 -1.062 9.195 1.00 98.12 101 VAL A N 1
ATOM 716 C CA . VAL A 1 101 ? -3.243 -0.758 10.508 1.00 98.12 101 VAL A CA 1
ATOM 717 C C . VAL A 1 101 ? -2.139 -0.716 11.547 1.00 98.12 101 VAL A C 1
ATOM 719 O O . VAL A 1 101 ? -1.424 -1.700 11.749 1.00 98.12 101 VAL A O 1
ATOM 722 N N . ALA A 1 102 ? -2.021 0.420 12.223 1.00 96.94 102 ALA A N 1
ATOM 723 C CA . ALA A 1 102 ? -1.102 0.633 13.325 1.00 96.94 102 ALA A CA 1
ATOM 724 C C . ALA A 1 102 ? -1.856 0.743 14.650 1.00 96.94 102 ALA A C 1
ATOM 726 O O . ALA A 1 102 ? -2.968 1.273 14.719 1.00 96.94 102 ALA A O 1
ATOM 727 N N . ARG A 1 103 ? -1.222 0.256 15.715 1.00 96.06 103 ARG A N 1
ATOM 728 C CA . ARG A 1 103 ? -1.722 0.335 17.084 1.00 96.06 103 ARG A CA 1
ATOM 729 C C . ARG A 1 103 ? -0.677 0.973 17.991 1.00 96.06 103 ARG A C 1
ATOM 731 O O . ARG A 1 103 ? 0.514 0.699 17.854 1.00 96.06 103 ARG A O 1
ATOM 738 N N . ARG A 1 104 ? -1.120 1.773 18.957 1.00 93.50 104 ARG A N 1
ATOM 739 C CA . ARG A 1 104 ? -0.279 2.247 20.055 1.00 93.50 104 ARG A CA 1
ATOM 740 C C . ARG A 1 104 ? -0.050 1.122 21.074 1.00 93.50 104 ARG A C 1
ATOM 742 O O . ARG A 1 104 ? -0.998 0.513 21.572 1.00 93.50 104 ARG A O 1
ATOM 749 N N . VAL A 1 105 ? 1.212 0.840 21.382 1.00 92.38 105 VAL A N 1
ATOM 750 C CA . VAL A 1 105 ? 1.661 -0.198 22.323 1.00 92.38 105 VAL A CA 1
ATOM 751 C C . VAL A 1 105 ? 2.623 0.398 23.351 1.00 92.38 105 VAL A C 1
ATOM 753 O O . VAL A 1 105 ? 3.270 1.405 23.075 1.00 92.38 105 VAL A O 1
ATOM 756 N N . GLY A 1 106 ? 2.735 -0.229 24.524 1.00 88.69 106 GLY A N 1
ATOM 757 C CA . GLY A 1 106 ? 3.572 0.249 25.632 1.00 88.69 106 GLY A CA 1
ATOM 758 C C . GLY A 1 106 ? 2.818 1.095 26.665 1.00 88.69 106 GLY A C 1
ATOM 759 O O . GLY A 1 106 ? 1.686 1.538 26.444 1.00 88.69 106 GLY A O 1
ATOM 760 N N . GLU A 1 107 ? 3.443 1.289 27.824 1.00 84.06 107 GLU A N 1
ATOM 761 C CA . GLU A 1 107 ? 2.904 2.097 28.925 1.00 84.06 107 GLU A CA 1
ATOM 762 C C . GLU A 1 107 ? 3.119 3.596 28.689 1.00 84.06 107 GLU A C 1
ATOM 764 O O . GLU A 1 107 ? 3.843 3.986 27.780 1.00 84.06 107 GLU A O 1
ATOM 769 N N . ALA A 1 108 ? 2.483 4.455 29.495 1.00 76.25 108 ALA A N 1
ATOM 770 C CA . ALA A 1 108 ? 2.376 5.899 29.248 1.00 76.25 108 ALA A CA 1
ATOM 771 C C . ALA A 1 108 ? 3.692 6.590 28.825 1.00 76.25 108 ALA A C 1
ATOM 773 O O . ALA A 1 108 ? 3.661 7.415 27.916 1.00 76.25 108 ALA A O 1
ATOM 774 N N . ALA A 1 109 ? 4.828 6.230 29.434 1.00 77.75 109 ALA A N 1
ATOM 775 C CA . ALA A 1 109 ? 6.138 6.818 29.138 1.00 77.75 109 ALA A CA 1
ATOM 776 C C . ALA A 1 109 ? 6.856 6.219 27.907 1.00 77.75 109 ALA A C 1
ATOM 778 O O . ALA A 1 109 ? 7.769 6.845 27.378 1.00 77.75 109 ALA A O 1
ATOM 779 N N . GLU A 1 110 ? 6.447 5.038 27.436 1.00 85.94 110 GLU A N 1
ATOM 780 C CA . GLU A 1 110 ? 7.102 4.276 26.355 1.00 85.94 110 GLU A CA 1
ATOM 781 C C . GLU A 1 110 ? 6.141 3.943 25.201 1.00 85.94 110 GLU A C 1
ATOM 783 O O . GLU A 1 110 ? 6.386 3.040 24.394 1.00 85.94 110 GLU A O 1
ATOM 788 N N . ARG A 1 111 ? 5.015 4.663 25.123 1.00 86.25 111 ARG A N 1
ATOM 789 C CA . ARG A 1 111 ? 4.017 4.481 24.069 1.00 86.25 111 ARG A CA 1
ATOM 790 C C . ARG A 1 111 ? 4.653 4.703 22.701 1.00 86.25 111 ARG A C 1
ATOM 792 O O . ARG A 1 111 ? 5.128 5.793 22.396 1.00 86.25 111 ARG A O 1
ATOM 799 N N . ARG A 1 112 ? 4.576 3.685 21.848 1.00 91.25 112 ARG A N 1
ATOM 800 C CA . ARG A 1 112 ? 5.005 3.740 20.447 1.00 91.25 112 ARG A CA 1
ATOM 801 C C . ARG A 1 112 ? 3.921 3.195 19.533 1.00 91.25 112 ARG A C 1
ATOM 803 O O . ARG A 1 112 ? 3.062 2.432 19.967 1.00 91.25 112 ARG A O 1
ATOM 810 N N . TRP A 1 113 ? 3.985 3.561 18.263 1.00 94.00 113 TRP A N 1
ATOM 811 C CA . TRP A 1 113 ? 3.139 2.978 17.230 1.00 94.00 113 TRP A CA 1
ATOM 812 C C . TRP A 1 113 ? 3.798 1.730 16.645 1.00 94.00 113 TRP A C 1
ATOM 814 O O . TRP A 1 113 ? 5.002 1.713 16.396 1.00 94.00 113 TRP A O 1
ATOM 824 N N . GLU A 1 114 ? 3.005 0.689 16.427 1.00 95.69 114 GLU A N 1
ATOM 825 C CA . GLU A 1 114 ? 3.438 -0.571 15.832 1.00 95.69 114 GLU A CA 1
ATOM 826 C C . GLU A 1 114 ? 2.443 -0.979 14.744 1.00 95.69 114 GLU A C 1
ATOM 828 O O . GLU A 1 114 ? 1.232 -0.979 14.971 1.00 95.69 114 GLU A O 1
ATOM 833 N N . VAL A 1 115 ? 2.941 -1.291 13.544 1.00 96.50 115 VAL A N 1
ATOM 834 C CA . VAL A 1 115 ? 2.099 -1.781 12.443 1.00 96.50 115 VAL A CA 1
ATOM 835 C C . VAL A 1 115 ? 1.747 -3.237 12.721 1.00 96.50 115 VAL A C 1
ATOM 837 O O . VAL A 1 115 ? 2.629 -4.085 12.851 1.00 96.50 115 VAL A O 1
ATOM 840 N N . VAL A 1 116 ? 0.452 -3.521 12.825 1.00 98.00 116 VAL A N 1
ATOM 841 C CA . VAL A 1 116 ? -0.072 -4.826 13.247 1.00 98.00 116 VAL A CA 1
ATOM 842 C C . VAL A 1 116 ? -0.779 -5.585 12.131 1.00 98.00 116 VAL A C 1
ATOM 844 O O . VAL A 1 116 ? -0.871 -6.810 12.211 1.00 98.00 116 VAL A O 1
ATOM 847 N N . VAL A 1 117 ? -1.247 -4.890 11.089 1.00 98.12 117 VAL A N 1
ATOM 848 C CA . VAL A 1 117 ? -1.868 -5.490 9.898 1.00 98.12 117 VAL A CA 1
ATOM 849 C C . VAL A 1 117 ? -1.395 -4.760 8.644 1.00 98.12 117 VAL A C 1
ATOM 851 O O . VAL A 1 117 ? -1.292 -3.534 8.649 1.00 98.12 117 VAL A O 1
ATOM 854 N N . GLY A 1 118 ? -1.148 -5.512 7.573 1.00 97.25 118 GLY A N 1
ATOM 855 C CA . GLY A 1 118 ? -0.962 -4.994 6.220 1.00 97.25 118 GLY A CA 1
ATOM 856 C C . GLY A 1 118 ? -1.803 -5.786 5.223 1.00 97.25 118 GLY A C 1
ATOM 857 O O . GLY A 1 118 ? -1.865 -7.015 5.302 1.00 97.25 118 GLY A O 1
ATOM 858 N N . VAL A 1 119 ? -2.456 -5.093 4.297 1.00 96.94 119 VAL A N 1
ATOM 859 C CA . VAL A 1 119 ? -3.261 -5.680 3.225 1.00 96.94 119 VAL A CA 1
ATOM 860 C C . VAL A 1 119 ? -2.922 -4.980 1.918 1.00 96.94 119 VAL A C 1
ATOM 862 O O . VAL A 1 119 ? -2.947 -3.757 1.858 1.00 96.94 119 VAL A O 1
ATOM 865 N N . VAL A 1 120 ? -2.643 -5.764 0.879 1.00 95.94 120 VAL A N 1
ATOM 866 C CA . VAL A 1 120 ? -2.462 -5.281 -0.493 1.00 95.94 120 VAL A CA 1
ATOM 867 C C . VAL A 1 120 ? -3.407 -6.050 -1.402 1.00 95.94 120 VAL A C 1
ATOM 869 O O . VAL A 1 120 ? -3.424 -7.283 -1.374 1.00 95.94 120 VAL A O 1
ATOM 872 N N . VAL A 1 121 ? -4.195 -5.339 -2.205 1.00 95.00 121 VAL A N 1
ATOM 873 C CA . VAL A 1 121 ? -5.167 -5.933 -3.132 1.00 95.00 121 VAL A CA 1
ATOM 874 C C . VAL A 1 121 ? -4.783 -5.607 -4.570 1.00 95.00 121 VAL A C 1
ATOM 876 O O . VAL A 1 121 ? -4.775 -4.441 -4.943 1.00 95.00 121 VAL A O 1
ATOM 879 N N . ASP A 1 122 ? -4.562 -6.631 -5.396 1.00 94.44 122 ASP A N 1
ATOM 880 C CA . ASP A 1 122 ? -4.536 -6.505 -6.860 1.00 94.44 122 ASP A CA 1
ATOM 881 C C . ASP A 1 122 ? -5.964 -6.771 -7.387 1.00 94.44 122 ASP A C 1
ATOM 883 O O . ASP A 1 122 ? -6.427 -7.923 -7.390 1.00 94.44 122 ASP A O 1
ATOM 887 N N . PRO A 1 123 ? -6.701 -5.729 -7.821 1.00 92.31 123 PRO A N 1
ATOM 888 C CA . PRO A 1 123 ? -8.097 -5.867 -8.222 1.00 92.31 123 PRO A CA 1
ATOM 889 C C . PRO A 1 123 ? -8.281 -6.610 -9.551 1.00 92.31 123 PRO A C 1
ATOM 891 O O . PRO A 1 123 ? -9.366 -7.140 -9.793 1.00 92.31 123 PRO A O 1
ATOM 894 N N . PHE A 1 124 ? -7.255 -6.660 -10.405 1.00 92.06 124 PHE A N 1
ATOM 895 C CA . PHE A 1 124 ? -7.322 -7.319 -11.712 1.00 92.06 124 PHE A CA 1
ATOM 896 C C . PHE A 1 124 ? -6.977 -8.801 -11.626 1.00 92.06 124 PHE A C 1
ATOM 898 O O . PHE A 1 124 ? -7.518 -9.601 -12.388 1.00 92.06 124 PHE A O 1
ATOM 905 N N . ARG A 1 125 ? -6.086 -9.179 -10.705 1.00 89.69 125 ARG A N 1
ATOM 906 C CA . ARG A 1 125 ? -5.745 -10.585 -10.448 1.00 89.69 125 ARG A CA 1
ATOM 907 C C . ARG A 1 125 ? -6.627 -11.258 -9.410 1.00 89.69 125 ARG A C 1
ATOM 909 O O . ARG A 1 125 ? -6.491 -12.465 -9.227 1.00 89.69 125 ARG A O 1
ATOM 916 N N . GLU A 1 126 ? -7.486 -10.494 -8.739 1.00 93.12 126 GLU A N 1
ATOM 917 C CA . GLU A 1 126 ? -8.279 -10.971 -7.601 1.00 93.12 126 GLU A CA 1
ATOM 918 C C . GLU A 1 126 ? -7.377 -11.606 -6.531 1.00 93.12 126 GLU A C 1
ATOM 920 O O . GLU A 1 126 ? -7.650 -12.660 -5.952 1.00 93.12 126 GLU A O 1
ATOM 925 N N . GLU A 1 127 ? -6.238 -10.957 -6.306 1.00 93.81 127 GLU A N 1
ATOM 926 C CA . GLU A 1 127 ? -5.235 -11.380 -5.346 1.00 93.81 127 GLU A CA 1
ATOM 927 C C . GLU A 1 127 ? -5.216 -10.403 -4.174 1.00 93.81 127 GLU A C 1
ATOM 929 O O . GLU A 1 127 ? -5.227 -9.188 -4.341 1.00 93.81 127 GLU A O 1
ATOM 934 N N . THR A 1 128 ? -5.202 -10.944 -2.964 1.00 95.31 128 THR A N 1
ATOM 935 C CA . THR A 1 128 ? -5.104 -10.195 -1.718 1.00 95.31 128 THR A CA 1
ATOM 936 C C . THR A 1 128 ? -3.967 -10.776 -0.899 1.00 95.31 128 THR A C 1
ATOM 938 O O . THR A 1 128 ? -4.025 -11.927 -0.452 1.00 95.31 128 THR A O 1
ATOM 941 N N . VAL A 1 129 ? -2.924 -9.976 -0.712 1.00 96.00 129 VAL A N 1
ATOM 942 C CA . VAL A 1 129 ? -1.859 -10.256 0.244 1.00 96.00 129 VAL A CA 1
ATOM 943 C C . VAL A 1 129 ? -2.305 -9.713 1.594 1.00 96.00 129 VAL A C 1
ATOM 945 O O . VAL A 1 129 ? -2.698 -8.556 1.695 1.00 96.00 129 VAL A O 1
ATOM 948 N N . THR A 1 130 ? -2.254 -10.539 2.634 1.00 96.38 130 THR A N 1
ATOM 949 C CA . THR A 1 130 ? -2.537 -10.119 4.012 1.00 96.38 130 THR A CA 1
ATOM 950 C C . THR A 1 130 ? -1.400 -10.537 4.922 1.00 96.38 130 THR A C 1
ATOM 952 O O . THR A 1 130 ? -0.892 -11.654 4.818 1.00 96.38 130 THR A O 1
ATOM 955 N N . ALA A 1 131 ? -1.009 -9.656 5.832 1.00 96.25 131 ALA A N 1
ATOM 956 C CA . ALA A 1 131 ? -0.021 -9.939 6.854 1.00 96.25 131 ALA A CA 1
ATOM 957 C C . ALA A 1 131 ? -0.477 -9.392 8.202 1.00 96.25 131 ALA A C 1
ATOM 959 O O . ALA A 1 131 ? -1.073 -8.317 8.280 1.00 96.25 131 ALA A O 1
ATOM 960 N N . THR A 1 132 ? -0.168 -10.124 9.267 1.00 97.44 132 THR A N 1
ATOM 961 C CA . THR A 1 132 ? -0.398 -9.676 10.642 1.00 97.44 132 THR A CA 1
ATOM 962 C C . THR A 1 132 ? 0.865 -9.853 11.469 1.00 97.44 132 THR A C 1
ATOM 964 O O . THR A 1 132 ? 1.643 -10.794 11.266 1.00 97.44 132 THR A O 1
ATOM 967 N N . LEU A 1 133 ? 1.090 -8.942 12.414 1.00 96.12 133 LEU A N 1
ATOM 968 C CA . LEU A 1 133 ? 2.238 -9.018 13.310 1.00 96.12 133 LEU A CA 1
ATOM 969 C C . LEU A 1 133 ? 2.193 -10.332 14.102 1.00 96.12 133 LEU A C 1
ATOM 971 O O . LEU A 1 133 ? 1.217 -10.631 14.786 1.00 96.12 133 LEU A O 1
ATOM 975 N N . GLY A 1 134 ? 3.248 -11.138 13.970 1.00 95.75 134 GLY A N 1
ATOM 976 C CA . GLY A 1 134 ? 3.344 -12.469 14.577 1.00 95.75 134 GLY A CA 1
ATOM 977 C C . GLY A 1 134 ? 2.524 -13.572 13.888 1.00 95.75 134 GLY A C 1
ATOM 978 O O . GLY A 1 134 ? 2.743 -14.741 14.191 1.00 95.75 134 GLY A O 1
ATOM 979 N N . GLY A 1 135 ? 1.629 -13.240 12.950 1.00 94.44 135 GLY A N 1
ATOM 980 C CA . GLY A 1 135 ? 0.770 -14.206 12.246 1.00 94.44 135 GLY A CA 1
ATOM 981 C C . GLY A 1 135 ? 1.261 -14.618 10.854 1.00 94.44 135 GLY A C 1
ATOM 982 O O . GLY A 1 135 ? 0.712 -15.541 10.255 1.00 94.44 135 GLY A O 1
ATOM 983 N N . GLY A 1 136 ? 2.316 -13.978 10.347 1.00 94.44 136 GLY A N 1
ATOM 984 C CA . GLY A 1 136 ? 2.889 -14.271 9.033 1.00 94.44 136 GLY A CA 1
ATOM 985 C C . GLY A 1 136 ? 2.171 -13.547 7.894 1.00 94.44 136 GLY A C 1
ATOM 986 O O . GLY A 1 136 ? 1.513 -12.532 8.107 1.00 94.44 136 GLY A O 1
ATOM 987 N N . CYS A 1 137 ? 2.349 -14.053 6.672 1.00 94.88 137 CYS A N 1
ATOM 988 C CA . CYS A 1 137 ? 1.828 -13.458 5.442 1.00 94.88 137 CYS A CA 1
ATOM 989 C C . CYS A 1 137 ? 1.125 -14.523 4.591 1.00 94.88 137 CYS A C 1
ATOM 991 O O . CYS A 1 137 ? 1.592 -15.664 4.501 1.00 94.88 137 CYS A O 1
ATOM 993 N N . THR A 1 138 ? 0.010 -14.161 3.960 1.00 95.75 138 THR A N 1
ATOM 994 C CA . THR A 1 138 ? -0.760 -15.031 3.067 1.00 95.75 138 THR A CA 1
ATOM 995 C C . THR A 1 138 ? -1.124 -14.317 1.769 1.00 95.75 138 THR A C 1
ATOM 997 O O . THR A 1 138 ? -1.280 -13.101 1.745 1.00 95.75 138 THR A O 1
ATOM 1000 N N . LEU A 1 139 ? -1.292 -15.088 0.696 1.00 95.75 139 LEU A N 1
ATOM 1001 C CA . LEU A 1 139 ? -1.867 -14.682 -0.583 1.00 95.75 139 LEU A CA 1
ATOM 1002 C C . LEU A 1 139 ? -3.171 -15.460 -0.777 1.00 95.75 139 LEU A C 1
ATOM 1004 O O . LEU A 1 139 ? -3.142 -16.688 -0.878 1.00 95.75 139 LEU A O 1
ATOM 1008 N N . ASN A 1 140 ? -4.312 -14.769 -0.803 1.00 95.56 140 ASN A N 1
ATOM 1009 C CA . ASN A 1 140 ? -5.647 -15.384 -0.857 1.00 95.56 140 ASN A CA 1
ATOM 1010 C C . ASN A 1 140 ? -5.829 -16.480 0.214 1.00 95.56 140 ASN A C 1
ATOM 1012 O O . ASN A 1 140 ? -6.299 -17.582 -0.068 1.00 95.56 140 ASN A O 1
ATOM 1016 N N . GLY A 1 141 ? -5.371 -16.205 1.441 1.00 94.62 141 GLY A N 1
ATOM 1017 C CA . GLY A 1 141 ? -5.430 -17.131 2.578 1.00 94.62 141 GLY A CA 1
ATOM 1018 C C . GLY A 1 141 ? -4.390 -18.258 2.559 1.00 94.62 141 GLY A C 1
ATOM 1019 O O . GLY A 1 141 ? -4.239 -18.962 3.554 1.00 94.62 141 GLY A O 1
ATOM 1020 N N . SER A 1 142 ? -3.629 -18.423 1.473 1.00 95.50 142 SER A N 1
ATOM 1021 C CA . SER A 1 142 ? -2.538 -19.401 1.400 1.00 95.50 142 SER A CA 1
ATOM 1022 C C . SER A 1 142 ? -1.234 -18.793 1.928 1.00 95.50 142 SER A C 1
ATOM 1024 O O . SER A 1 142 ? -0.836 -17.742 1.427 1.00 95.50 142 SER A O 1
ATOM 1026 N N . PRO A 1 143 ? -0.532 -19.414 2.895 1.00 94.31 143 PRO A N 1
ATOM 1027 C CA . PRO A 1 143 ? 0.725 -18.881 3.417 1.00 94.31 143 PRO A CA 1
ATOM 1028 C C . PRO A 1 143 ? 1.784 -18.660 2.334 1.00 94.31 143 PRO A C 1
ATOM 1030 O O . PRO A 1 143 ? 1.981 -19.510 1.464 1.00 94.31 143 PRO A O 1
ATOM 1033 N N . VAL A 1 144 ? 2.502 -17.543 2.429 1.00 91.12 144 VAL A N 1
ATOM 1034 C CA . VAL A 1 144 ? 3.621 -17.194 1.541 1.00 91.12 144 VAL A CA 1
ATOM 1035 C C . VAL A 1 144 ? 4.889 -16.909 2.338 1.00 91.12 144 VAL A C 1
ATOM 1037 O O . VAL A 1 144 ? 4.849 -16.594 3.528 1.00 91.12 144 VAL A O 1
ATOM 1040 N N . ARG A 1 145 ? 6.043 -17.061 1.686 1.00 86.56 145 ARG A N 1
ATOM 1041 C CA . ARG A 1 145 ? 7.364 -16.808 2.271 1.00 86.56 145 ARG A CA 1
ATOM 1042 C C . ARG A 1 145 ? 8.225 -16.066 1.263 1.00 86.56 145 ARG A C 1
ATOM 1044 O O . ARG A 1 145 ? 8.104 -16.295 0.062 1.00 86.56 145 ARG A O 1
ATOM 1051 N N . VAL A 1 146 ? 9.101 -15.210 1.772 1.00 85.56 146 VAL A N 1
ATOM 1052 C CA . VAL A 1 146 ? 10.093 -14.514 0.950 1.00 85.56 146 VAL A CA 1
ATOM 1053 C C . VAL A 1 146 ? 11.131 -15.497 0.410 1.00 85.56 146 VAL A C 1
ATOM 1055 O O . VAL A 1 146 ? 11.450 -16.502 1.056 1.00 85.56 146 VAL A O 1
ATOM 1058 N N . GLY A 1 147 ? 11.644 -15.197 -0.781 1.00 80.62 147 GLY A N 1
ATOM 1059 C CA . GLY A 1 147 ? 12.805 -15.875 -1.342 1.00 80.62 147 GLY A CA 1
ATOM 1060 C C . GLY A 1 147 ? 14.062 -15.651 -0.493 1.00 80.62 147 GLY A C 1
ATOM 1061 O O . GLY A 1 147 ? 14.175 -14.657 0.222 1.00 80.62 147 GLY A O 1
ATOM 1062 N N . VAL A 1 148 ? 14.998 -16.598 -0.551 1.00 85.44 148 VAL A N 1
ATOM 1063 C CA . VAL A 1 148 ? 16.318 -16.525 0.115 1.00 85.44 148 VAL A CA 1
ATOM 1064 C C . VAL A 1 148 ? 17.460 -16.753 -0.879 1.00 85.44 148 VAL A C 1
ATOM 1066 O O . VAL A 1 148 ? 18.578 -17.104 -0.505 1.00 85.44 148 VAL A O 1
ATOM 1069 N N . GLU A 1 149 ? 17.161 -16.613 -2.168 1.00 85.50 149 GLU A N 1
ATOM 1070 C CA . GLU A 1 149 ? 18.115 -16.764 -3.251 1.00 85.50 149 GLU A CA 1
ATOM 1071 C C . GLU A 1 149 ? 19.242 -15.721 -3.176 1.00 85.50 149 GLU A C 1
ATOM 1073 O O . GLU A 1 149 ? 19.035 -14.591 -2.720 1.00 85.50 149 GLU A O 1
ATOM 1078 N N . PRO A 1 150 ? 20.450 -16.071 -3.652 1.00 92.38 150 PRO A N 1
ATOM 1079 C CA . PRO A 1 150 ? 21.503 -15.090 -3.851 1.00 92.38 150 PRO A CA 1
ATOM 1080 C C . PRO A 1 150 ? 21.023 -13.965 -4.769 1.00 92.38 150 PRO A C 1
ATOM 1082 O O . PRO A 1 150 ? 20.290 -14.206 -5.727 1.00 92.38 150 PRO A O 1
ATOM 1085 N N . LEU A 1 151 ? 21.514 -12.742 -4.539 1.00 90.44 151 LEU A N 1
ATOM 1086 C CA . LEU A 1 151 ? 21.152 -11.575 -5.353 1.00 90.44 151 LEU A CA 1
ATOM 1087 C C . LEU A 1 151 ? 21.306 -11.842 -6.860 1.00 90.44 151 LEU A C 1
ATOM 1089 O O . LEU A 1 151 ? 20.435 -11.453 -7.626 1.00 90.44 151 LEU A O 1
ATOM 1093 N N . ALA A 1 152 ? 22.353 -12.572 -7.260 1.00 94.44 152 ALA A N 1
ATOM 1094 C CA . ALA A 1 152 ? 22.626 -12.952 -8.650 1.00 94.44 152 ALA A CA 1
ATOM 1095 C C . ALA A 1 152 ? 21.478 -13.707 -9.334 1.00 94.44 152 ALA A C 1
ATOM 1097 O O . ALA A 1 152 ? 21.331 -13.622 -10.552 1.00 94.44 152 ALA A O 1
ATOM 1098 N N . ASP A 1 153 ? 20.645 -14.402 -8.561 1.00 93.00 153 ASP A N 1
ATOM 1099 C CA . ASP A 1 153 ? 19.483 -15.122 -9.065 1.00 93.00 153 ASP A CA 1
ATOM 1100 C C . ASP A 1 153 ? 18.171 -14.345 -8.913 1.00 93.00 153 ASP A C 1
ATOM 1102 O O . ASP A 1 153 ? 17.182 -14.702 -9.564 1.00 93.00 153 ASP A O 1
ATOM 1106 N N . ALA A 1 154 ? 18.175 -13.283 -8.106 1.00 90.25 154 ALA A N 1
ATOM 1107 C CA . ALA A 1 154 ? 17.006 -12.490 -7.772 1.00 90.25 154 ALA A CA 1
ATOM 1108 C C . ALA A 1 154 ? 16.623 -11.512 -8.891 1.00 90.25 154 ALA A C 1
ATOM 1110 O O . ALA A 1 154 ? 17.467 -10.918 -9.571 1.00 90.25 154 ALA A O 1
ATOM 1111 N N . VAL A 1 155 ? 15.316 -11.307 -9.038 1.00 89.31 155 VAL A N 1
ATOM 1112 C CA . VAL A 1 155 ? 14.744 -10.195 -9.800 1.00 89.31 155 VAL A CA 1
ATOM 1113 C C . VAL A 1 155 ? 14.475 -9.066 -8.817 1.00 89.31 155 VAL A C 1
ATOM 1115 O O . VAL A 1 155 ? 13.700 -9.247 -7.883 1.00 89.31 155 VAL A O 1
ATOM 1118 N N . VAL A 1 156 ? 15.095 -7.907 -9.022 1.00 89.44 156 VAL A N 1
ATOM 1119 C CA . VAL A 1 156 ? 14.890 -6.755 -8.139 1.00 89.44 156 VAL A CA 1
ATOM 1120 C C . VAL A 1 156 ? 13.818 -5.850 -8.722 1.00 89.44 156 VAL A C 1
ATOM 1122 O O . VAL A 1 156 ? 13.936 -5.409 -9.861 1.00 89.44 156 VAL A O 1
ATOM 1125 N N . ALA A 1 157 ? 12.781 -5.571 -7.941 1.00 88.44 157 ALA A N 1
ATOM 1126 C CA . ALA A 1 157 ? 11.769 -4.581 -8.278 1.00 88.44 157 ALA A CA 1
ATOM 1127 C C . ALA A 1 157 ? 12.142 -3.205 -7.697 1.00 88.44 157 ALA A C 1
ATOM 1129 O O . ALA A 1 157 ? 12.708 -3.127 -6.604 1.00 88.44 157 ALA A O 1
ATOM 1130 N N . THR A 1 158 ? 11.891 -2.131 -8.443 1.00 88.00 158 THR A N 1
ATOM 1131 C CA . THR A 1 158 ? 12.137 -0.755 -7.997 1.00 88.00 158 THR A CA 1
ATOM 1132 C C . THR A 1 158 ? 11.272 0.250 -8.761 1.00 88.00 158 THR A C 1
ATOM 1134 O O . THR A 1 158 ? 10.881 -0.005 -9.896 1.00 88.00 158 THR A O 1
ATOM 1137 N N . GLY A 1 159 ? 11.050 1.432 -8.186 1.00 84.94 159 GLY A N 1
ATOM 1138 C CA . GLY A 1 159 ? 10.317 2.527 -8.823 1.00 84.94 159 GLY A CA 1
ATOM 1139 C C . GLY A 1 159 ? 11.203 3.524 -9.578 1.00 84.94 159 GLY A C 1
ATOM 1140 O O . GLY A 1 159 ? 12.421 3.596 -9.391 1.00 84.94 159 GLY A O 1
ATOM 1141 N N . PHE A 1 160 ? 10.565 4.346 -10.413 1.00 85.38 160 PHE A N 1
ATOM 1142 C CA . PHE A 1 160 ? 11.206 5.512 -11.022 1.00 85.38 160 PHE A CA 1
ATOM 1143 C C . PHE A 1 160 ? 11.170 6.721 -10.072 1.00 85.38 160 PHE A C 1
ATOM 1145 O O . PHE A 1 160 ? 10.378 6.790 -9.137 1.00 85.38 160 PHE A O 1
ATOM 1152 N N . ALA A 1 161 ? 12.051 7.687 -10.304 1.00 84.75 161 ALA A N 1
ATOM 1153 C CA . ALA A 1 161 ? 12.303 8.800 -9.405 1.00 84.75 161 ALA A CA 1
ATOM 1154 C C . ALA A 1 161 ? 11.140 9.784 -9.503 1.00 84.75 161 ALA A C 1
ATOM 1156 O O . ALA A 1 161 ? 10.902 10.306 -10.595 1.00 84.75 161 ALA A O 1
ATOM 1157 N N . PRO A 1 162 ? 10.457 10.095 -8.388 1.00 77.69 162 PRO A N 1
ATOM 1158 C CA . PRO A 1 162 ? 9.351 11.046 -8.408 1.00 77.69 162 PRO A CA 1
ATOM 1159 C C . PRO A 1 162 ? 9.833 12.495 -8.556 1.00 77.69 162 PRO A C 1
ATOM 1161 O O . PRO A 1 162 ? 9.065 13.372 -8.940 1.00 77.69 162 PRO A O 1
ATOM 1164 N N . THR A 1 163 ? 11.105 12.771 -8.246 1.00 82.12 163 THR A N 1
ATOM 1165 C CA . THR A 1 163 ? 11.693 14.115 -8.323 1.00 82.12 163 THR A CA 1
ATOM 1166 C C . THR A 1 163 ? 13.057 14.099 -9.000 1.00 82.12 163 THR A C 1
ATOM 1168 O O . THR A 1 163 ? 13.794 13.112 -8.926 1.00 82.12 163 THR A O 1
ATOM 1171 N N . GLU A 1 164 ? 13.446 15.229 -9.589 1.00 84.81 164 GLU A N 1
ATOM 1172 C CA . GLU A 1 164 ? 14.772 15.411 -10.189 1.00 84.81 164 GLU A CA 1
ATOM 1173 C C . GLU A 1 164 ? 15.905 15.150 -9.182 1.00 84.81 164 GLU A C 1
ATOM 1175 O O . GLU A 1 164 ? 16.877 14.463 -9.495 1.00 84.81 164 GLU A O 1
ATOM 1180 N N . ALA A 1 165 ? 15.732 15.587 -7.930 1.00 87.44 165 ALA A N 1
ATOM 1181 C CA . ALA A 1 165 ? 16.692 15.345 -6.852 1.00 87.44 165 ALA A CA 1
ATOM 1182 C C . ALA A 1 165 ? 16.914 13.845 -6.570 1.00 87.44 165 ALA A C 1
ATOM 1184 O O . ALA A 1 165 ? 18.017 13.433 -6.207 1.00 87.44 165 ALA A O 1
ATOM 1185 N N . SER A 1 166 ? 15.881 13.019 -6.762 1.00 87.50 166 SER A N 1
ATOM 1186 C CA . SER A 1 166 ? 15.944 11.565 -6.557 1.00 87.50 166 SER A CA 1
ATOM 1187 C C . SER A 1 166 ? 16.442 10.773 -7.775 1.00 87.50 166 SER A C 1
ATOM 1189 O O . SER A 1 166 ? 16.810 9.606 -7.628 1.00 87.50 166 SER A O 1
ATOM 1191 N N . LEU A 1 167 ? 16.543 11.400 -8.954 1.00 91.19 167 LEU A N 1
ATOM 1192 C CA . LEU A 1 167 ? 16.938 10.734 -10.199 1.00 91.19 167 LEU A CA 1
ATOM 1193 C C . LEU A 1 167 ? 18.371 10.192 -10.141 1.00 91.19 167 LEU A C 1
ATOM 1195 O O . LEU A 1 167 ? 18.599 9.005 -10.366 1.00 91.19 167 LEU A O 1
ATOM 1199 N N . ALA A 1 168 ? 19.345 11.039 -9.803 1.00 94.06 168 ALA A N 1
ATOM 1200 C CA . ALA A 1 168 ? 20.746 10.622 -9.756 1.00 94.06 168 ALA A CA 1
ATOM 1201 C C . ALA A 1 168 ? 21.021 9.536 -8.688 1.00 94.06 168 ALA A C 1
ATOM 1203 O O . ALA A 1 168 ? 21.730 8.574 -9.000 1.00 94.06 168 ALA A O 1
ATOM 1204 N N . PRO A 1 169 ? 20.477 9.622 -7.453 1.00 93.56 169 PRO A N 1
ATOM 1205 C CA . PRO A 1 169 ? 20.517 8.516 -6.495 1.00 93.56 169 PRO A CA 1
ATOM 1206 C C . PRO A 1 169 ? 19.930 7.208 -7.035 1.00 93.56 169 PRO A C 1
ATOM 1208 O O . PRO A 1 169 ? 20.570 6.167 -6.898 1.00 93.56 169 PRO A O 1
ATOM 1211 N N . MET A 1 170 ? 18.762 7.257 -7.681 1.00 93.88 170 MET A N 1
ATOM 1212 C CA . MET A 1 170 ? 18.114 6.064 -8.229 1.00 93.88 170 MET A CA 1
ATOM 1213 C C . MET A 1 170 ? 18.949 5.416 -9.339 1.00 93.88 170 MET A C 1
ATOM 1215 O O . MET A 1 170 ? 19.195 4.213 -9.279 1.00 93.88 170 MET A O 1
ATOM 1219 N N . VAL A 1 171 ? 19.482 6.196 -10.286 1.00 94.19 171 VAL A N 1
ATOM 1220 C CA . VAL A 1 171 ? 20.368 5.674 -11.344 1.00 94.19 171 VAL A CA 1
ATOM 1221 C C . VAL A 1 171 ? 21.596 4.979 -10.749 1.00 94.19 171 VAL A C 1
ATOM 1223 O O . VAL A 1 171 ? 21.957 3.884 -11.184 1.00 94.19 171 VAL A O 1
ATOM 1226 N N . ARG A 1 172 ? 22.218 5.564 -9.715 1.00 94.44 172 ARG A N 1
ATOM 1227 C CA . ARG A 1 172 ? 23.339 4.919 -9.009 1.00 94.44 172 ARG A CA 1
ATOM 1228 C C . ARG A 1 172 ? 22.918 3.611 -8.338 1.00 94.44 172 ARG A C 1
ATOM 1230 O O . ARG A 1 172 ? 23.657 2.632 -8.421 1.00 94.44 172 ARG A O 1
ATOM 1237 N N . GLY A 1 173 ? 21.746 3.586 -7.703 1.00 93.12 173 GLY A N 1
ATOM 1238 C CA . GLY A 1 173 ? 21.184 2.384 -7.085 1.00 93.12 173 GLY A CA 1
ATOM 1239 C C . GLY A 1 173 ? 20.954 1.263 -8.098 1.00 93.12 173 GLY A C 1
ATOM 1240 O O . GLY A 1 173 ? 21.413 0.141 -7.889 1.00 93.12 173 GLY A O 1
ATOM 1241 N N . ILE A 1 174 ? 20.332 1.580 -9.237 1.00 94.12 174 ILE A N 1
ATOM 1242 C CA . ILE A 1 174 ? 20.090 0.622 -10.324 1.00 94.12 174 ILE A CA 1
ATOM 1243 C C . ILE A 1 174 ? 21.401 0.092 -10.889 1.00 94.12 174 ILE A C 1
ATOM 1245 O O . ILE A 1 174 ? 21.517 -1.111 -11.089 1.00 94.12 174 ILE A O 1
ATOM 1249 N N . ALA A 1 175 ? 22.400 0.945 -11.118 1.00 93.75 175 ALA A N 1
ATOM 1250 C CA . ALA A 1 175 ? 23.697 0.491 -11.613 1.00 93.75 175 ALA A CA 1
ATOM 1251 C C . ALA A 1 175 ? 24.381 -0.469 -10.622 1.00 93.75 175 ALA A C 1
ATOM 1253 O O . ALA A 1 175 ? 24.883 -1.521 -11.017 1.00 93.75 175 ALA A O 1
ATOM 1254 N N . ALA A 1 176 ? 24.357 -0.141 -9.326 1.00 93.38 176 ALA A N 1
ATOM 1255 C CA . ALA A 1 176 ? 24.976 -0.955 -8.284 1.00 93.38 176 ALA A CA 1
ATOM 1256 C C . ALA A 1 176 ? 24.291 -2.320 -8.102 1.00 93.38 176 ALA A C 1
ATOM 1258 O O . ALA A 1 176 ? 24.965 -3.331 -7.889 1.00 93.38 176 ALA A O 1
ATOM 1259 N N . VAL A 1 177 ? 22.959 -2.355 -8.179 1.00 93.31 177 VAL A N 1
ATOM 1260 C CA . VAL A 1 177 ? 22.173 -3.584 -8.012 1.00 93.31 177 VAL A CA 1
ATOM 1261 C C . VAL A 1 177 ? 22.121 -4.393 -9.303 1.00 93.31 177 VAL A C 1
ATOM 1263 O O . VAL A 1 177 ? 22.339 -5.600 -9.276 1.00 93.31 177 VAL A O 1
ATOM 1266 N N . GLY A 1 178 ? 21.893 -3.742 -10.442 1.00 92.00 178 GLY A N 1
ATOM 1267 C CA . GLY A 1 178 ? 21.777 -4.377 -11.754 1.00 92.00 178 GLY A CA 1
ATOM 1268 C C . GLY A 1 178 ? 23.050 -5.093 -12.200 1.00 92.00 178 GLY A C 1
ATOM 1269 O O . GLY A 1 178 ? 22.961 -6.092 -12.901 1.00 92.00 178 GLY A O 1
ATOM 1270 N N . ALA A 1 179 ? 24.224 -4.664 -11.728 1.00 91.25 179 ALA A N 1
ATOM 1271 C CA . ALA A 1 179 ? 25.482 -5.378 -11.955 1.00 91.25 179 ALA A CA 1
ATOM 1272 C C . ALA A 1 179 ? 25.586 -6.717 -11.194 1.00 91.25 179 ALA A C 1
ATOM 1274 O O . ALA A 1 179 ? 26.487 -7.511 -11.461 1.00 91.25 179 ALA A O 1
ATOM 1275 N N . ARG A 1 180 ? 24.717 -6.949 -10.204 1.00 94.75 180 ARG A N 1
ATOM 1276 C CA . ARG A 1 180 ? 24.799 -8.072 -9.258 1.00 94.75 180 ARG A CA 1
ATOM 1277 C C . ARG A 1 180 ? 23.537 -8.920 -9.204 1.00 94.75 180 ARG A C 1
ATOM 1279 O O . ARG A 1 180 ? 23.590 -9.984 -8.599 1.00 94.75 180 ARG A O 1
ATOM 1286 N N . ALA A 1 181 ? 22.430 -8.433 -9.756 1.00 93.81 181 ALA A N 1
ATOM 1287 C CA . ALA A 1 181 ? 21.144 -9.112 -9.791 1.00 93.81 181 ALA A CA 1
ATOM 1288 C C . ALA A 1 181 ? 20.884 -9.754 -11.154 1.00 93.81 181 ALA A C 1
ATOM 1290 O O . ALA A 1 181 ? 21.484 -9.354 -12.151 1.00 93.81 181 ALA A O 1
ATOM 1291 N N . ARG A 1 182 ? 19.944 -10.706 -11.227 1.00 93.25 182 ARG A N 1
ATOM 1292 C CA . ARG A 1 182 ? 19.542 -11.301 -12.513 1.00 93.25 182 ARG A CA 1
ATOM 1293 C C . ARG A 1 182 ? 18.998 -10.238 -13.462 1.00 93.25 182 ARG A C 1
ATOM 1295 O O . ARG A 1 182 ? 19.291 -10.249 -14.653 1.00 93.25 182 ARG A O 1
ATOM 1302 N N . THR A 1 183 ? 18.139 -9.366 -12.940 1.00 91.19 183 THR A N 1
ATOM 1303 C CA . THR A 1 183 ? 17.570 -8.227 -13.664 1.00 91.19 183 THR A CA 1
ATOM 1304 C C . THR A 1 183 ? 16.910 -7.253 -12.688 1.00 91.19 183 THR A C 1
ATOM 1306 O O . THR A 1 183 ? 16.602 -7.620 -11.550 1.00 91.19 183 THR A O 1
ATOM 1309 N N . VAL A 1 184 ? 16.665 -6.028 -13.151 1.00 89.88 184 VAL A N 1
ATOM 1310 C CA . VAL A 1 184 ? 15.890 -5.004 -12.442 1.00 89.88 184 VAL A CA 1
ATOM 1311 C C . VAL A 1 184 ? 14.598 -4.756 -13.220 1.00 89.88 184 VAL A C 1
ATOM 1313 O O . VAL A 1 184 ? 14.633 -4.605 -14.440 1.00 89.88 184 VAL A O 1
ATOM 1316 N N . ARG A 1 185 ? 13.457 -4.730 -12.531 1.00 89.19 185 ARG A N 1
ATOM 1317 C CA . ARG A 1 185 ? 12.135 -4.437 -13.099 1.00 89.19 185 ARG A CA 1
ATOM 1318 C C . ARG A 1 185 ? 11.541 -3.203 -12.433 1.00 89.19 185 ARG A C 1
ATOM 1320 O O . ARG A 1 185 ? 11.718 -3.012 -11.237 1.00 89.19 185 ARG A O 1
ATOM 1327 N N . MET A 1 186 ? 10.805 -2.420 -13.213 1.00 88.00 186 MET A N 1
ATOM 1328 C CA . MET A 1 186 ? 9.994 -1.307 -12.725 1.00 88.00 186 MET A CA 1
ATOM 1329 C C . MET A 1 186 ? 8.564 -1.529 -13.195 1.00 88.00 186 MET A C 1
ATOM 1331 O O . MET A 1 186 ? 8.337 -1.628 -14.402 1.00 88.00 186 MET A O 1
ATOM 1335 N N . LEU A 1 187 ? 7.623 -1.657 -12.261 1.00 80.75 187 LEU A N 1
ATOM 1336 C CA . LEU A 1 187 ? 6.204 -1.858 -12.581 1.00 80.75 187 LEU A CA 1
ATOM 1337 C C . LEU A 1 187 ? 5.375 -0.586 -12.379 1.00 80.75 187 LEU A C 1
ATOM 1339 O O . LEU A 1 187 ? 4.229 -0.547 -12.821 1.00 80.75 187 LEU A O 1
ATOM 1343 N N . ALA A 1 188 ? 5.957 0.446 -11.756 1.00 73.12 188 ALA A N 1
ATOM 1344 C CA . ALA A 1 188 ? 5.292 1.718 -11.452 1.00 73.12 188 ALA A CA 1
ATOM 1345 C C . ALA A 1 188 ? 4.021 1.555 -10.587 1.00 73.12 188 ALA A C 1
ATOM 1347 O O . ALA A 1 188 ? 3.063 2.309 -10.729 1.00 73.12 188 ALA A O 1
ATOM 1348 N N . CYS A 1 189 ? 4.038 0.549 -9.710 1.00 70.50 189 CYS A N 1
ATOM 1349 C CA . CYS A 1 189 ? 3.060 0.278 -8.658 1.00 70.50 189 CYS A CA 1
ATOM 1350 C C . CYS A 1 189 ? 3.803 -0.498 -7.562 1.00 70.50 189 CYS A C 1
ATOM 1352 O O . CYS A 1 189 ? 4.249 -1.628 -7.787 1.00 70.50 189 CYS A O 1
ATOM 1354 N N . LEU A 1 190 ? 4.006 0.137 -6.408 1.00 68.88 190 LEU A N 1
ATOM 1355 C CA . LEU A 1 190 ? 4.743 -0.428 -5.278 1.00 68.88 190 LEU A CA 1
ATOM 1356 C C . LEU A 1 190 ? 4.054 -1.679 -4.722 1.00 68.88 190 LEU A C 1
ATOM 1358 O O . LEU A 1 190 ? 4.736 -2.614 -4.296 1.00 68.88 190 LEU A O 1
ATOM 1362 N N . ASP A 1 191 ? 2.728 -1.729 -4.779 1.00 62.22 191 ASP A N 1
ATOM 1363 C CA . ASP A 1 191 ? 1.919 -2.875 -4.376 1.00 62.22 191 ASP A CA 1
ATOM 1364 C C . ASP A 1 191 ? 2.161 -4.092 -5.287 1.00 62.22 191 ASP A C 1
ATOM 1366 O O . ASP A 1 191 ? 2.369 -5.215 -4.811 1.00 62.22 191 ASP A O 1
ATOM 1370 N N . ALA A 1 192 ? 2.231 -3.879 -6.606 1.00 53.12 192 ALA A N 1
ATOM 1371 C CA . ALA A 1 192 ? 2.556 -4.931 -7.569 1.00 53.12 192 ALA A CA 1
ATOM 1372 C C . ALA A 1 192 ? 3.990 -5.462 -7.374 1.00 53.12 192 ALA A C 1
ATOM 1374 O O . ALA A 1 192 ? 4.239 -6.664 -7.506 1.00 53.12 192 ALA A O 1
ATOM 1375 N N . GLU A 1 193 ? 4.930 -4.583 -7.021 1.00 63.94 193 GLU A N 1
ATOM 1376 C CA . GLU A 1 193 ? 6.332 -4.927 -6.757 1.00 63.94 193 GLU A CA 1
ATOM 1377 C C . GLU A 1 193 ? 6.510 -5.724 -5.453 1.00 63.94 193 GLU A C 1
ATOM 1379 O O . GLU A 1 193 ? 7.170 -6.772 -5.443 1.00 63.94 193 GLU A O 1
ATOM 1384 N N . HIS A 1 194 ? 5.866 -5.293 -4.362 1.00 56.66 194 HIS A N 1
ATOM 1385 C CA . HIS A 1 194 ? 5.846 -6.040 -3.099 1.00 56.66 194 HIS A CA 1
ATOM 1386 C C . HIS A 1 194 ? 5.241 -7.434 -3.284 1.00 56.66 194 HIS A C 1
ATOM 1388 O O . HIS A 1 194 ? 5.758 -8.421 -2.752 1.00 56.66 194 HIS A O 1
ATOM 1394 N N . ARG A 1 195 ? 4.186 -7.544 -4.094 1.00 64.69 195 ARG A N 1
ATOM 1395 C CA . ARG A 1 195 ? 3.542 -8.818 -4.420 1.00 64.69 195 ARG A CA 1
ATOM 1396 C C . ARG A 1 195 ? 4.454 -9.777 -5.188 1.00 64.69 195 ARG A C 1
ATOM 1398 O O . ARG A 1 195 ? 4.449 -10.974 -4.906 1.00 64.69 195 ARG A O 1
ATOM 1405 N N . GLU A 1 196 ? 5.246 -9.312 -6.153 1.00 62.88 196 GLU A N 1
ATOM 1406 C CA . GLU A 1 196 ? 6.187 -10.205 -6.856 1.00 62.88 196 GLU A CA 1
ATOM 1407 C C . GLU A 1 196 ? 7.219 -10.812 -5.893 1.00 62.88 196 GLU A C 1
ATOM 1409 O O . GLU A 1 196 ? 7.557 -11.993 -6.002 1.00 62.88 196 GLU A O 1
ATOM 1414 N N . THR A 1 197 ? 7.629 -10.050 -4.878 1.00 59.56 197 THR A N 1
ATOM 1415 C CA . THR A 1 197 ? 8.543 -10.526 -3.830 1.00 59.56 197 THR A CA 1
ATOM 1416 C C . THR A 1 197 ? 7.911 -11.627 -2.968 1.00 59.56 197 THR A C 1
ATOM 1418 O O . THR A 1 197 ? 8.579 -12.601 -2.612 1.00 59.56 197 THR A O 1
ATOM 1421 N N . THR A 1 198 ? 6.612 -11.532 -2.662 1.00 57.03 198 THR A N 1
ATOM 1422 C CA . THR A 1 198 ? 5.898 -12.543 -1.859 1.00 57.03 198 THR A CA 1
ATOM 1423 C C . THR A 1 198 ? 5.514 -13.792 -2.657 1.00 57.03 198 THR A C 1
ATOM 1425 O O . THR A 1 198 ? 5.328 -14.861 -2.074 1.00 57.03 198 THR A O 1
ATOM 1428 N N . ARG A 1 199 ? 5.439 -13.706 -3.992 1.00 58.31 199 ARG A N 1
ATOM 1429 C CA . ARG A 1 199 ? 5.057 -14.823 -4.873 1.00 58.31 199 ARG A CA 1
ATOM 1430 C C . ARG A 1 199 ? 6.197 -15.792 -5.200 1.00 58.31 199 ARG A C 1
ATOM 1432 O O . ARG A 1 199 ? 5.911 -16.869 -5.726 1.00 58.31 199 ARG A O 1
ATOM 1439 N N . SER A 1 200 ? 7.451 -15.447 -4.886 1.00 48.84 200 SER A N 1
ATOM 1440 C CA . SER A 1 200 ? 8.662 -16.190 -5.289 1.00 48.84 200 SER A CA 1
ATOM 1441 C C . SER A 1 200 ? 8.596 -17.711 -5.041 1.00 48.84 200 SER A C 1
ATOM 1443 O O . SER A 1 200 ? 9.205 -18.464 -5.800 1.00 48.84 200 SER A O 1
ATOM 1445 N N . ARG A 1 201 ? 7.762 -18.226 -4.116 1.00 52.84 201 ARG A N 1
ATOM 1446 C CA . ARG A 1 201 ? 7.327 -19.638 -4.165 1.00 52.84 201 ARG A CA 1
ATOM 1447 C C . ARG A 1 201 ? 5.865 -19.857 -3.769 1.00 52.84 201 ARG A C 1
ATOM 1449 O O . ARG A 1 201 ? 5.506 -19.746 -2.601 1.00 52.84 201 ARG A O 1
ATOM 1456 N N . ARG A 1 202 ? 5.059 -20.374 -4.705 1.00 34.84 202 ARG A N 1
ATOM 1457 C CA . ARG A 1 202 ? 4.021 -21.353 -4.344 1.00 34.84 202 ARG A CA 1
ATOM 1458 C C . ARG A 1 202 ? 4.750 -22.630 -3.930 1.00 34.84 202 ARG A C 1
ATOM 1460 O O . ARG A 1 202 ? 5.415 -23.251 -4.755 1.00 34.84 202 ARG A O 1
ATOM 1467 N N . SER A 1 203 ? 4.644 -23.032 -2.668 1.00 31.98 203 SER A N 1
ATOM 1468 C CA . SER A 1 203 ? 4.893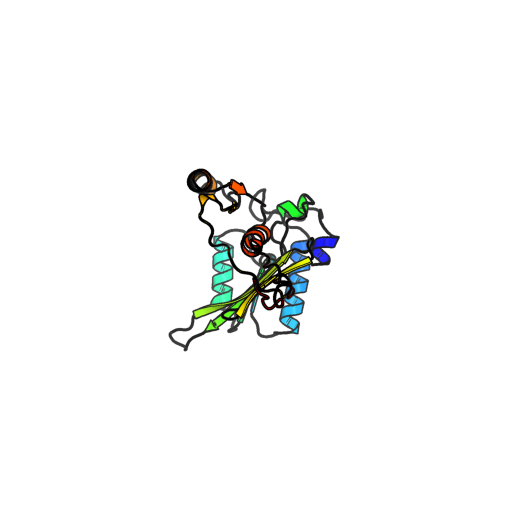 -24.424 -2.301 1.00 31.98 203 SER A CA 1
ATOM 1469 C C . SER A 1 203 ? 3.868 -25.276 -3.045 1.00 31.98 203 SER A C 1
ATOM 1471 O O . SER A 1 203 ? 2.673 -25.187 -2.759 1.00 31.98 203 SER A O 1
ATOM 1473 N N . ALA A 1 204 ? 4.306 -26.069 -4.021 1.00 25.17 204 ALA A N 1
ATOM 1474 C CA . ALA A 1 204 ? 3.484 -27.171 -4.498 1.00 25.17 204 ALA A CA 1
ATOM 1475 C C . ALA A 1 204 ? 3.142 -28.051 -3.279 1.00 25.17 204 ALA A C 1
ATOM 1477 O O . ALA A 1 204 ? 4.061 -28.397 -2.529 1.00 25.17 204 ALA A O 1
ATOM 1478 N N . PRO A 1 205 ? 1.867 -28.391 -3.021 1.00 26.22 205 PRO A N 1
ATOM 1479 C CA . PRO A 1 205 ? 1.569 -29.396 -2.016 1.00 26.22 205 PRO A CA 1
ATOM 1480 C C . PRO A 1 205 ? 2.226 -30.707 -2.464 1.00 26.22 205 PRO A C 1
ATOM 1482 O O . PRO A 1 205 ? 2.013 -31.152 -3.593 1.00 26.22 205 PRO A O 1
ATOM 1485 N N . MET A 1 206 ? 3.044 -31.313 -1.597 1.00 25.61 206 MET A N 1
ATOM 1486 C CA . MET A 1 206 ? 3.453 -32.708 -1.766 1.00 25.61 206 MET A CA 1
ATOM 1487 C C . MET A 1 206 ? 2.175 -33.543 -1.860 1.00 25.61 206 MET A C 1
ATOM 1489 O O . MET A 1 206 ? 1.462 -33.722 -0.875 1.00 25.61 206 MET A O 1
ATOM 1493 N N . SER A 1 207 ? 1.870 -34.024 -3.064 1.00 26.02 207 SER A N 1
ATOM 1494 C CA . SER A 1 207 ? 0.880 -35.073 -3.271 1.00 26.02 207 SER A CA 1
ATOM 1495 C C . SER A 1 207 ? 1.362 -36.312 -2.519 1.00 26.02 207 SER A C 1
ATOM 1497 O O . SER A 1 207 ? 2.456 -36.811 -2.773 1.00 26.02 207 SER A O 1
ATOM 1499 N N . SER A 1 208 ? 0.539 -36.810 -1.604 1.00 30.83 208 SER A N 1
ATOM 1500 C CA . SER A 1 208 ? 0.751 -37.981 -0.748 1.00 30.83 208 SER A CA 1
ATOM 1501 C C . SER A 1 208 ? 0.764 -39.322 -1.505 1.00 30.83 208 SER A C 1
ATOM 1503 O O . SER A 1 208 ? 0.167 -40.297 -1.059 1.00 30.83 208 SER A O 1
ATOM 1505 N N . ARG A 1 209 ? 1.448 -39.403 -2.654 1.00 30.98 209 ARG A N 1
ATOM 1506 C CA . ARG A 1 209 ? 1.556 -40.632 -3.460 1.00 30.98 209 ARG A CA 1
ATOM 1507 C C . ARG A 1 209 ? 2.893 -41.370 -3.381 1.00 30.98 209 ARG A C 1
ATOM 1509 O O . ARG A 1 209 ? 2.960 -42.468 -3.913 1.00 30.98 209 ARG A O 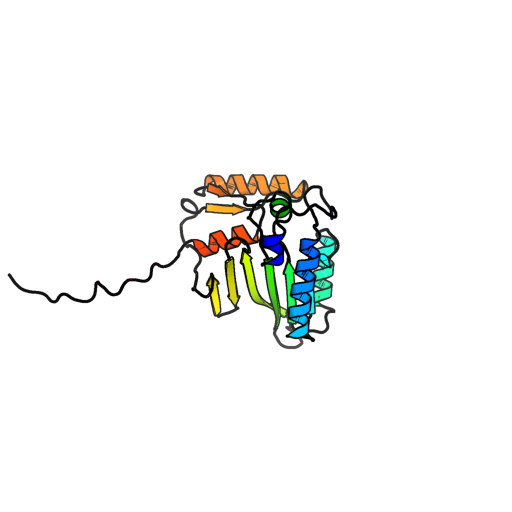1
ATOM 1516 N N . ASP A 1 210 ? 3.875 -40.869 -2.633 1.00 32.44 210 ASP A N 1
ATOM 1517 C CA . ASP A 1 210 ? 5.163 -41.572 -2.459 1.00 32.44 210 ASP A CA 1
ATOM 1518 C C . ASP A 1 210 ? 5.289 -42.341 -1.133 1.00 32.44 210 ASP A C 1
ATOM 1520 O O . ASP A 1 210 ? 6.329 -42.921 -0.828 1.00 32.44 210 ASP A O 1
ATOM 1524 N N . ALA A 1 211 ? 4.217 -42.417 -0.344 1.00 35.88 211 ALA A N 1
ATOM 1525 C CA . ALA A 1 211 ? 4.141 -43.326 0.792 1.00 35.88 211 ALA A CA 1
ATOM 1526 C C . ALA A 1 211 ? 3.390 -44.590 0.365 1.00 35.88 211 ALA A C 1
ATOM 1528 O O . ALA A 1 211 ? 2.170 -44.622 0.479 1.00 35.88 211 ALA A O 1
ATOM 1529 N N . LEU A 1 212 ? 4.122 -45.581 -0.166 1.00 35.53 212 LEU A N 1
ATOM 1530 C CA . LEU A 1 212 ? 3.902 -47.037 -0.043 1.00 35.53 212 LEU A CA 1
ATOM 1531 C C . LEU A 1 212 ? 4.521 -47.782 -1.238 1.00 35.53 212 LEU A C 1
ATOM 1533 O O . LEU A 1 212 ? 3.904 -47.921 -2.287 1.00 35.53 212 LEU A O 1
ATOM 1537 N N . THR A 1 213 ? 5.697 -48.372 -1.037 1.00 31.77 213 THR A N 1
ATOM 1538 C CA . THR A 1 213 ? 5.939 -49.772 -1.430 1.00 31.77 213 THR A CA 1
ATOM 1539 C C . THR A 1 213 ? 6.986 -50.381 -0.481 1.00 31.77 213 THR A C 1
ATOM 1541 O O . THR A 1 213 ? 8.076 -49.827 -0.343 1.00 31.77 213 THR A O 1
ATOM 1544 N N . PRO A 1 214 ? 6.658 -51.474 0.235 1.00 36.06 214 PRO A N 1
ATOM 1545 C CA . PRO A 1 214 ? 7.602 -52.226 1.052 1.00 36.06 214 PRO A CA 1
ATOM 1546 C C . PRO A 1 214 ? 8.455 -53.147 0.168 1.00 36.06 214 PRO A C 1
ATOM 1548 O O . PRO A 1 214 ? 8.033 -53.550 -0.914 1.00 36.06 214 PRO A O 1
ATOM 1551 N N . GLY A 1 215 ? 9.667 -53.458 0.628 1.00 36.59 215 GLY A N 1
ATOM 1552 C CA . GLY A 1 215 ? 10.647 -54.229 -0.134 1.00 36.59 215 GLY A CA 1
ATOM 1553 C C . GLY A 1 215 ? 10.223 -55.659 -0.483 1.00 36.59 215 GLY A C 1
ATOM 1554 O O . GLY A 1 215 ? 9.385 -56.263 0.182 1.00 36.59 215 GLY A O 1
ATOM 1555 N N . ALA A 1 216 ? 10.890 -56.217 -1.495 1.00 32.59 216 ALA A N 1
ATOM 1556 C CA . ALA A 1 216 ? 11.045 -57.653 -1.684 1.00 32.59 216 ALA A CA 1
ATOM 1557 C C . ALA A 1 216 ? 12.391 -57.951 -2.375 1.00 32.59 216 ALA A C 1
ATOM 1559 O O . ALA A 1 216 ? 12.704 -57.406 -3.428 1.00 32.59 216 ALA A O 1
ATOM 1560 N N . SER A 1 217 ? 13.163 -58.793 -1.691 1.00 38.34 217 SER A N 1
ATOM 1561 C CA . SER A 1 217 ? 14.304 -59.634 -2.088 1.00 38.34 217 SER A CA 1
ATOM 1562 C C . SER A 1 217 ? 14.569 -59.899 -3.580 1.00 38.34 217 SER A C 1
ATOM 1564 O O . SER A 1 217 ? 13.682 -60.402 -4.269 1.00 38.34 217 SER A O 1
ATOM 1566 N N . SER A 1 218 ? 15.836 -59.777 -3.995 1.00 41.84 218 SER A N 1
ATOM 1567 C CA . SER A 1 218 ? 16.783 -60.896 -4.232 1.00 41.84 218 SER A CA 1
ATOM 1568 C C . SER A 1 218 ? 18.181 -60.350 -4.502 1.00 41.84 218 SER A C 1
ATOM 1570 O O . SER A 1 218 ? 18.263 -59.446 -5.364 1.00 41.84 218 SER A O 1
#

pLDDT: mean 82.83, std 18.38, range [25.17, 98.12]

Sequence (218 aa):
AALVRDRVGAGVLKTKATRGDLLTAVDGEAQEVIEAAVRAAFPAHAFLGEESVPAGATASADALRCALDACGSDWLWVVDPLDGTTNFVQSLPLVGVSIGVARRVGEAAERRWEVVVGVVVDPFREETVTATLGGGCTLNGSPVRVGVEPLADAVVATGFAPTEASLAPMVRGIAAVGARARTVRMLACLDAEHRETTRSRRSAPMSSRDALTPGASS

InterPro domains:
  IPR000760 Inositol monophosphatase-like [PF00459] (12-177)
  IPR000760 Inositol monophosphatase-like [PR00377] (21-41)
  IPR000760 Inositol monophosphatase-like [PR00377] (77-93)
  IPR000760 Inositol monophosphatase-like [PR00377] (134-157)

Organism: Emiliania huxleyi (NCBI:txid2903)

Secondary structure (DSSP, 8-state):
-HHHHHTTTPPEEEE-SSTT-EEEHHHHHHHHHHHHHHHHH-TTSEEEEGGGS-SSHHHHHHHHHHHHHSS--SEEEEEEEEETHHHHHTT-S--EEEEEEEEEES-TTT-EEEEEEEEEEETTTTEEEEEETTTEEEETTEE-------GGGPEEE-PPPSSHHHHHHHHHHHHHHHTTSSEEE--S-HHHHHHHHHHS-------TTSS-------

Foldseek 3Di:
DCLLVVQFQADFPDAQPDPQRTDHPSQVVLLVVVVVVCCVVPVLAAEAEPVVFHDDDVRVVVSVVCSVPPSNDQKYKYWRSKFLVVCRNVSHLLIKIKIWMWGFDDDPVPTDIDTAKIWIASPVVRWIWIDGDVPAIDIVNHGFDFDPDFQQADEAEDEADPDPVCHVVVVVVCVVSCVRHVHYDYSSGVSSRVVVRRVPDDPDPPDPPPPDDDDDDD

Radius of gyration: 21.13 Å; chains: 1; bounding box: 44×79×48 Å